Protein AF-A0A3N2RS62-F1 (afdb_monomer)

Foldseek 3Di:
DDDPPDPPVVVVVVVCVVPVPPDDDDDPPVVVVVVVVVVVVVVVPPDPVPPPQFQKDWPFAVVPPVLVLLSVQLSVFDCPQFAPVCSQVLCVFFRVVVSVLWDAAPKDWDDLVVLVLLLLLVQQPDDQQDDDDPPPDDDPVSSVVSVVVSVVCVVQFKTKIKDWAQQAPVLLVLCVVVPHDNGTWIKMKIKGADDPVVQVVSCVRRPRRPGHGDRMDIFFIFTPDPVSNGHHVLLRDFPDDDPNDTHRRPSNVVVVCLRVAARGWIQRPNWIWGHGPPGGKIATSNDPDRPRNRIIGIDGDPVVVPDD

Mean predicted aligned error: 12.84 Å

Organism: NCBI:txid51288

Secondary structure (DSSP, 8-state):
------HHHHHHHHHHHHHS----SS-SSHHHHHHHHHHHHHHTT------PPP-EEEEE-TT-HHHHHHHHHHTTS--TTS-GGGHHHHIIIIIHHH-TTEE---PEEE-TTTTHHHHHHHHSSS-TT--S-------HHHHHHHHHHHHHHHHTT-EEEEEEEPPPHHHHHHHHHTT---PPEEEEEEEEEPPHHHHHHHHHH-TT---PPPSEEEEEEEEE-TTSSSB-GGGG-EEEEETTEEEEPHHHHHHHHHHHT-SEEEEETTEEEEEPSSSEEEEESSSS-TTTTSEEEEEE-GGGSS--

pLDDT: mean 78.35, std 19.36, range [29.95, 96.56]

Structure (mmCIF, N/CA/C/O backbone):
data_AF-A0A3N2RS62-F1
#
_entry.id   AF-A0A3N2RS62-F1
#
loop_
_atom_site.group_PDB
_atom_site.id
_atom_site.type_symbol
_atom_site.label_atom_id
_atom_site.label_alt_id
_atom_site.label_comp_id
_atom_site.label_asym_id
_atom_site.label_entity_id
_atom_site.label_seq_id
_atom_site.pdbx_PDB_ins_code
_atom_site.Cartn_x
_atom_site.Cartn_y
_atom_site.Cartn_z
_atom_site.occupancy
_atom_site.B_iso_or_equiv
_atom_site.auth_seq_id
_atom_site.auth_comp_id
_atom_site.auth_asym_id
_atom_site.auth_atom_id
_atom_site.pdbx_PDB_model_num
ATOM 1 N N . TYR A 1 1 ? 47.306 11.128 -28.242 1.00 33.00 1 TYR A N 1
ATOM 2 C CA . TYR A 1 1 ? 47.889 10.436 -29.405 1.00 33.00 1 TYR A CA 1
ATOM 3 C C . TYR A 1 1 ? 47.219 9.081 -29.531 1.00 33.00 1 TYR A C 1
ATOM 5 O O . TYR A 1 1 ? 47.457 8.202 -28.715 1.00 33.00 1 TYR A O 1
ATOM 13 N N . ASN A 1 2 ? 46.284 8.990 -30.477 1.00 29.95 2 ASN A N 1
ATOM 14 C CA . ASN A 1 2 ? 45.486 7.805 -30.780 1.00 29.95 2 ASN A CA 1
ATOM 15 C C . ASN A 1 2 ? 46.341 6.772 -31.518 1.00 29.95 2 ASN A C 1
ATOM 17 O O . ASN A 1 2 ? 46.872 7.087 -32.576 1.00 29.95 2 ASN A O 1
ATOM 21 N N . ASN A 1 3 ? 46.391 5.541 -31.011 1.00 34.44 3 ASN A N 1
ATOM 22 C CA . ASN A 1 3 ? 46.786 4.362 -31.781 1.00 34.44 3 ASN A CA 1
ATOM 23 C C . ASN A 1 3 ? 45.581 3.417 -31.859 1.00 34.44 3 ASN A C 1
ATOM 25 O O . ASN A 1 3 ? 45.518 2.389 -31.193 1.00 34.44 3 ASN A O 1
ATOM 29 N N . ALA A 1 4 ? 44.594 3.803 -32.668 1.00 36.97 4 ALA A N 1
ATOM 30 C CA . ALA A 1 4 ? 43.591 2.887 -33.191 1.00 36.97 4 ALA A CA 1
ATOM 31 C C . ALA A 1 4 ? 44.008 2.564 -34.629 1.00 36.97 4 ALA A C 1
ATOM 33 O O . ALA A 1 4 ? 43.662 3.277 -35.568 1.00 36.97 4 ALA A O 1
ATOM 34 N N . GLY A 1 5 ? 44.842 1.531 -34.767 1.00 37.22 5 GLY A N 1
ATOM 35 C CA . GLY A 1 5 ? 45.245 0.983 -36.056 1.00 37.22 5 GLY A CA 1
ATOM 36 C C . GLY A 1 5 ? 44.022 0.601 -36.890 1.00 37.22 5 GLY A C 1
ATOM 37 O O . GLY A 1 5 ? 43.021 0.096 -36.384 1.00 37.22 5 GLY A O 1
ATOM 38 N N . ASN A 1 6 ? 44.116 0.907 -38.174 1.00 45.44 6 ASN A N 1
ATOM 39 C CA . ASN A 1 6 ? 43.061 0.940 -39.172 1.00 45.44 6 ASN A CA 1
ATOM 40 C C . ASN A 1 6 ? 42.466 -0.462 -39.456 1.00 45.44 6 ASN A C 1
ATOM 42 O O . ASN A 1 6 ? 42.837 -1.137 -40.414 1.00 45.44 6 ASN A O 1
ATOM 46 N N . TYR A 1 7 ? 41.508 -0.920 -38.641 1.00 44.28 7 TYR A N 1
ATOM 47 C CA . TYR A 1 7 ? 40.799 -2.200 -38.849 1.00 44.28 7 TYR A CA 1
ATOM 48 C C . TYR A 1 7 ? 40.006 -2.262 -40.172 1.00 44.28 7 TYR A C 1
ATOM 50 O O . TYR A 1 7 ? 39.667 -3.349 -40.638 1.00 44.28 7 TYR A O 1
ATOM 58 N N . LYS A 1 8 ? 39.727 -1.114 -40.808 1.00 43.91 8 LYS A N 1
ATOM 59 C CA . LYS A 1 8 ? 39.034 -1.049 -42.104 1.00 43.91 8 LYS A CA 1
ATOM 60 C C . LYS A 1 8 ? 39.913 -1.480 -43.281 1.00 43.91 8 LYS A C 1
ATOM 62 O O . LYS A 1 8 ? 39.386 -2.066 -44.223 1.00 43.91 8 LYS A O 1
ATOM 67 N N . GLU A 1 9 ? 41.225 -1.256 -43.219 1.00 43.97 9 GLU A N 1
ATOM 68 C CA . GLU A 1 9 ? 42.143 -1.646 -44.302 1.00 43.97 9 GLU A CA 1
ATOM 69 C C . GLU A 1 9 ? 42.369 -3.162 -44.339 1.00 43.97 9 GLU A C 1
ATOM 71 O O . GLU A 1 9 ? 42.388 -3.751 -45.417 1.00 43.97 9 GLU A O 1
ATOM 76 N N . TYR A 1 10 ? 42.407 -3.828 -43.181 1.00 46.44 10 TYR A N 1
ATOM 77 C CA . TYR A 1 10 ? 42.537 -5.289 -43.118 1.00 46.44 10 TYR A CA 1
ATOM 78 C C . TYR A 1 10 ? 41.317 -6.024 -43.687 1.00 46.44 10 TYR A C 1
ATOM 80 O O . TYR A 1 10 ? 41.467 -7.046 -44.353 1.00 46.44 10 TYR A O 1
ATOM 88 N N . ILE A 1 11 ? 40.110 -5.490 -43.484 1.00 51.25 11 ILE A N 1
ATOM 89 C CA . ILE A 1 11 ? 38.884 -6.071 -44.049 1.00 51.25 11 ILE A CA 1
ATOM 90 C C . ILE A 1 11 ? 38.854 -5.881 -45.572 1.00 51.25 11 ILE A C 1
ATOM 92 O O . ILE A 1 11 ? 38.466 -6.797 -46.295 1.00 51.25 11 ILE A O 1
ATOM 96 N N . PHE A 1 12 ? 39.333 -4.740 -46.079 1.00 48.62 12 PHE A N 1
ATOM 97 C CA . PHE A 1 12 ? 39.369 -4.472 -47.518 1.00 48.62 12 PHE A CA 1
ATOM 98 C C . PHE A 1 12 ? 40.376 -5.359 -48.262 1.00 48.62 12 PHE A C 1
ATOM 100 O O . PHE A 1 12 ? 40.054 -5.878 -49.329 1.00 48.62 12 PHE A O 1
ATOM 107 N N . VAL A 1 13 ? 41.557 -5.601 -47.681 1.00 51.00 13 VAL A N 1
ATOM 108 C CA . VAL A 1 13 ? 42.589 -6.476 -48.271 1.00 51.00 13 VAL A CA 1
ATOM 109 C C . VAL A 1 13 ? 42.111 -7.930 -48.333 1.00 51.00 13 VAL A C 1
ATOM 111 O O . VAL A 1 13 ? 42.307 -8.597 -49.348 1.00 51.00 13 VAL A O 1
ATOM 114 N N . ILE A 1 14 ? 41.416 -8.408 -47.296 1.00 52.22 14 ILE A N 1
ATOM 115 C CA . ILE A 1 14 ? 40.855 -9.768 -47.266 1.00 52.22 14 ILE A CA 1
ATOM 116 C C . ILE A 1 14 ? 39.695 -9.899 -48.265 1.00 52.22 14 ILE A C 1
ATOM 118 O O . ILE A 1 14 ? 39.616 -10.895 -48.981 1.00 52.22 14 ILE A O 1
ATOM 122 N N . CYS A 1 15 ? 38.827 -8.890 -48.387 1.00 48.00 15 CYS A N 1
ATOM 123 C CA . CYS A 1 15 ? 37.749 -8.901 -49.381 1.00 48.00 15 CYS A CA 1
ATOM 124 C C . CYS A 1 15 ? 38.269 -8.815 -50.825 1.00 48.00 15 CYS A C 1
ATOM 126 O O . CYS A 1 15 ? 37.722 -9.488 -51.697 1.00 48.00 15 CYS A O 1
ATOM 128 N N . TRP A 1 16 ? 39.342 -8.059 -51.080 1.00 46.47 16 TRP A N 1
ATOM 129 C CA . TRP A 1 16 ? 39.953 -7.966 -52.410 1.00 46.47 16 TRP A CA 1
ATOM 130 C C . TRP A 1 16 ? 40.611 -9.287 -52.830 1.00 46.47 16 TRP A C 1
ATOM 132 O O . TRP A 1 16 ? 40.377 -9.760 -53.940 1.00 46.47 16 TRP A O 1
ATOM 142 N N . TYR A 1 17 ? 41.331 -9.942 -51.910 1.00 48.75 17 TYR A N 1
ATOM 143 C CA . TYR A 1 17 ? 41.947 -11.257 -52.141 1.00 48.75 17 TYR A CA 1
ATOM 144 C C . TYR A 1 17 ? 40.929 -12.369 -52.440 1.00 48.75 17 TYR A C 1
ATOM 146 O O . TYR A 1 17 ? 41.247 -13.332 -53.132 1.00 48.75 17 TYR A O 1
ATOM 154 N N . PHE A 1 18 ? 39.698 -12.256 -51.932 1.00 49.84 18 PHE A N 1
ATOM 155 C CA . PHE A 1 18 ? 38.628 -13.220 -52.211 1.00 49.84 18 PHE A CA 1
ATOM 156 C C . PHE A 1 18 ? 37.867 -12.943 -53.517 1.00 49.84 18 PHE A C 1
ATOM 158 O O . PHE A 1 18 ? 37.204 -13.853 -54.020 1.00 49.84 18 PHE A O 1
ATOM 165 N N . LEU A 1 19 ? 37.951 -11.722 -54.061 1.00 50.91 19 LEU A N 1
ATOM 166 C CA . LEU A 1 19 ? 37.232 -11.292 -55.266 1.00 50.91 19 LEU A CA 1
ATOM 167 C C . LEU A 1 19 ? 38.092 -11.322 -56.541 1.00 50.91 19 LEU A C 1
ATOM 169 O O . LEU A 1 19 ? 37.527 -11.397 -57.628 1.00 50.91 19 LEU A O 1
ATOM 173 N N . SER A 1 20 ? 39.427 -11.318 -56.440 1.00 47.03 20 SER A N 1
ATOM 174 C CA . SER A 1 20 ? 40.335 -11.237 -57.599 1.00 47.03 20 SER A CA 1
ATOM 175 C C . SER A 1 20 ? 40.541 -12.542 -58.385 1.00 47.03 20 SER A C 1
ATOM 177 O O . SER A 1 20 ? 41.392 -12.588 -59.262 1.00 47.03 20 SER A O 1
ATOM 179 N N . GLY A 1 21 ? 39.760 -13.595 -58.124 1.00 46.03 21 GLY A N 1
ATOM 180 C CA . GLY A 1 21 ? 39.504 -14.656 -59.110 1.00 46.03 21 GLY A CA 1
ATOM 181 C C . GLY A 1 21 ? 40.664 -15.571 -59.535 1.00 46.03 21 GLY A C 1
ATOM 182 O O . GLY A 1 21 ? 40.426 -16.469 -60.334 1.00 46.03 21 GLY A O 1
ATOM 183 N N . GLU A 1 22 ? 41.875 -15.433 -58.999 1.00 47.00 22 GLU A N 1
ATOM 184 C CA . GLU A 1 22 ? 43.013 -16.293 -59.352 1.00 47.00 22 GLU A CA 1
ATOM 185 C C . GLU A 1 22 ? 43.385 -17.228 -58.200 1.00 47.00 22 GLU A C 1
ATOM 187 O O . GLU A 1 22 ? 44.292 -16.957 -57.427 1.00 47.00 22 GLU A O 1
ATOM 192 N N . PHE A 1 23 ? 42.638 -18.323 -58.058 1.00 38.94 23 PHE A N 1
ATOM 193 C CA . PHE A 1 23 ? 43.171 -19.643 -57.691 1.00 38.94 23 PHE A CA 1
ATOM 194 C C . PHE A 1 23 ? 42.045 -20.662 -57.891 1.00 38.94 23 PHE A C 1
ATOM 196 O O . PHE A 1 23 ? 41.110 -20.781 -57.091 1.00 38.94 23 PHE A O 1
ATOM 203 N N . MET A 1 24 ? 42.105 -21.332 -59.039 1.00 38.12 24 MET A N 1
ATOM 204 C CA . MET A 1 24 ? 41.187 -22.388 -59.437 1.00 38.12 24 MET A CA 1
ATOM 205 C C . MET A 1 24 ? 41.278 -23.602 -58.504 1.00 38.12 24 MET A C 1
ATOM 207 O O . MET A 1 24 ? 42.340 -23.951 -58.001 1.00 38.12 24 MET A O 1
ATOM 211 N N . GLU A 1 25 ? 40.114 -24.238 -58.349 1.00 42.47 25 GLU A N 1
ATOM 212 C CA . GLU A 1 25 ? 39.939 -25.686 -58.196 1.00 42.47 25 GLU A CA 1
ATOM 213 C C . GLU A 1 25 ? 40.666 -26.378 -57.036 1.00 42.47 25 GLU A C 1
ATOM 215 O O . GLU A 1 25 ? 41.702 -26.986 -57.238 1.00 42.47 25 GLU A O 1
ATOM 220 N N . TYR A 1 26 ? 40.062 -26.410 -55.835 1.00 41.34 26 TYR A N 1
ATOM 221 C CA . TYR A 1 26 ? 40.190 -27.601 -54.960 1.00 41.34 26 TYR A CA 1
ATOM 222 C C . TYR A 1 26 ? 39.166 -27.730 -53.808 1.00 41.34 26 TYR A C 1
ATOM 224 O O . TYR A 1 26 ? 39.164 -28.730 -53.099 1.00 41.34 26 TYR A O 1
ATOM 232 N N . PHE A 1 27 ? 38.256 -26.771 -53.577 1.00 40.53 27 PHE A N 1
ATOM 233 C CA . PHE A 1 27 ? 37.375 -26.820 -52.391 1.00 40.53 27 PHE A CA 1
ATOM 234 C C . PHE A 1 27 ? 35.926 -26.380 -52.675 1.00 40.53 27 PHE A C 1
ATOM 236 O O . PHE A 1 27 ? 35.506 -25.293 -52.276 1.00 40.53 27 PHE A O 1
ATOM 243 N N . SER A 1 28 ? 35.124 -27.225 -53.341 1.00 51.69 28 SER A N 1
ATOM 244 C CA . SER A 1 28 ? 33.775 -26.853 -53.828 1.00 51.69 28 SER A CA 1
ATOM 245 C C . SER A 1 28 ? 32.566 -27.250 -52.955 1.00 51.69 28 SER A C 1
ATOM 247 O O . SER A 1 28 ? 31.435 -27.105 -53.414 1.00 51.69 28 SER A O 1
ATOM 249 N N . PHE A 1 29 ? 32.730 -27.687 -51.700 1.00 44.81 29 PHE A N 1
ATOM 250 C CA . PHE A 1 29 ? 31.564 -27.981 -50.833 1.00 44.81 29 PHE A CA 1
ATOM 251 C C . PHE A 1 29 ? 31.561 -27.232 -49.491 1.00 44.81 29 PHE A C 1
ATOM 253 O O . PHE A 1 29 ? 30.523 -26.736 -49.058 1.00 44.81 29 PHE A O 1
ATOM 260 N N . LYS A 1 30 ? 32.728 -27.014 -48.866 1.00 44.84 30 LYS A N 1
ATOM 261 C CA . LYS A 1 30 ? 32.819 -26.280 -47.585 1.00 44.84 30 LYS A CA 1
ATOM 262 C C . LYS A 1 30 ? 32.540 -24.770 -47.699 1.00 44.84 30 LYS A C 1
ATOM 264 O O . LYS A 1 30 ? 32.132 -24.160 -46.716 1.00 44.84 30 LYS A O 1
ATOM 269 N N . LYS A 1 31 ? 32.698 -24.174 -48.890 1.00 46.22 31 LYS A N 1
ATOM 270 C CA . LYS A 1 31 ? 32.548 -22.721 -49.122 1.00 46.22 31 LYS A CA 1
ATOM 271 C C . LYS A 1 31 ? 31.084 -22.244 -49.152 1.00 46.22 31 LYS A C 1
ATOM 273 O O . LYS A 1 31 ? 30.801 -21.131 -48.728 1.00 46.22 31 LYS A O 1
ATOM 278 N N . LYS A 1 32 ? 30.132 -23.080 -49.594 1.00 46.41 32 LYS A N 1
ATOM 279 C CA . LYS A 1 32 ? 28.695 -22.716 -49.602 1.00 46.41 32 LYS A CA 1
ATOM 280 C C . LYS A 1 32 ? 28.078 -22.719 -48.195 1.00 46.41 32 LYS A C 1
ATOM 282 O O . LYS A 1 32 ? 27.221 -21.888 -47.896 1.00 46.41 32 LYS A O 1
ATOM 287 N N . LEU A 1 33 ? 28.564 -23.605 -47.322 1.00 47.62 33 LEU A N 1
ATOM 288 C CA . LEU A 1 33 ? 28.168 -23.676 -45.912 1.00 47.62 33 LEU A CA 1
ATOM 289 C C . LEU A 1 33 ? 28.751 -22.520 -45.084 1.00 47.62 33 LEU A C 1
ATOM 291 O O . LEU A 1 33 ? 28.032 -21.941 -44.276 1.00 47.62 33 LEU A O 1
ATOM 295 N N . SER A 1 34 ? 30.008 -22.125 -45.315 1.00 51.41 34 SER A N 1
ATOM 296 C CA . SER A 1 34 ? 30.646 -21.052 -44.537 1.00 51.41 34 SER A CA 1
ATOM 297 C C . SER A 1 34 ? 30.125 -19.652 -44.874 1.00 51.41 34 SER A C 1
ATOM 299 O O . SER A 1 34 ? 29.931 -18.848 -43.966 1.00 51.41 34 SER A O 1
ATOM 301 N N . VAL A 1 35 ? 29.827 -19.360 -46.145 1.00 52.91 35 VAL A N 1
ATOM 302 C CA . VAL A 1 35 ? 29.285 -18.047 -46.548 1.00 52.91 35 VAL A CA 1
ATOM 303 C C . VAL A 1 35 ? 27.843 -17.863 -46.056 1.00 52.91 35 VAL A C 1
ATOM 305 O O . VAL A 1 35 ? 27.492 -16.779 -45.599 1.00 52.91 35 VAL A O 1
ATOM 308 N N . SER A 1 36 ? 27.038 -18.933 -46.038 1.00 52.28 36 SER A N 1
ATOM 309 C CA . SER A 1 36 ? 25.685 -18.897 -45.458 1.00 52.28 36 SER A CA 1
ATOM 310 C C . SER A 1 36 ? 25.717 -18.720 -43.937 1.00 52.28 36 SER A C 1
ATOM 312 O O . SER A 1 36 ? 24.890 -17.996 -43.394 1.00 52.28 36 SER A O 1
ATOM 314 N N . PHE A 1 37 ? 26.695 -19.315 -43.243 1.00 52.22 37 PHE A N 1
ATOM 315 C CA . PHE A 1 37 ? 26.854 -19.168 -41.792 1.00 52.22 37 PHE A CA 1
ATOM 316 C C . PHE A 1 37 ? 27.323 -17.759 -41.397 1.00 52.22 37 PHE A C 1
ATOM 318 O O . PHE A 1 37 ? 26.825 -17.194 -40.428 1.00 52.22 37 PHE A O 1
ATOM 325 N N . ILE A 1 38 ? 28.227 -17.154 -42.176 1.00 54.44 38 ILE A N 1
ATOM 326 C CA . ILE A 1 38 ? 28.696 -15.776 -41.959 1.00 54.44 38 ILE A CA 1
ATOM 327 C C . ILE A 1 38 ? 27.594 -14.764 -42.290 1.00 54.44 38 ILE A C 1
ATOM 329 O O . ILE A 1 38 ? 27.397 -13.826 -41.525 1.00 54.44 38 ILE A O 1
ATOM 333 N N . ALA A 1 39 ? 26.822 -14.968 -43.361 1.00 53.34 39 ALA A N 1
ATOM 334 C CA . ALA A 1 39 ? 25.661 -14.129 -43.655 1.00 53.34 39 ALA A CA 1
ATOM 335 C C . ALA A 1 39 ? 24.590 -14.235 -42.555 1.00 53.34 39 ALA A C 1
ATOM 337 O O . ALA A 1 39 ? 24.057 -13.213 -42.139 1.00 53.34 39 ALA A O 1
ATOM 338 N N . MET A 1 40 ? 24.345 -15.437 -42.014 1.00 47.72 40 MET A N 1
ATOM 339 C CA . MET A 1 40 ? 23.401 -15.654 -40.909 1.00 47.72 40 MET A CA 1
ATOM 340 C C . MET A 1 40 ? 23.900 -15.041 -39.585 1.00 47.72 40 MET A C 1
ATOM 342 O O . MET A 1 40 ? 23.112 -14.451 -38.847 1.00 47.72 40 MET A O 1
ATOM 346 N N . LEU A 1 41 ? 25.213 -15.087 -39.319 1.00 47.38 41 LEU A N 1
ATOM 347 C CA . LEU A 1 41 ? 25.860 -14.399 -38.192 1.00 47.38 41 LEU A CA 1
ATOM 348 C C . LEU A 1 41 ? 25.833 -12.870 -38.344 1.00 47.38 41 LEU A C 1
ATOM 350 O O . LEU A 1 41 ? 25.633 -12.173 -37.351 1.00 47.38 41 LEU A O 1
ATOM 354 N N . LEU A 1 42 ? 25.976 -12.345 -39.565 1.00 47.28 42 LEU A N 1
ATOM 355 C CA . LEU A 1 42 ? 25.910 -10.909 -39.868 1.00 47.28 42 LEU A CA 1
ATOM 356 C C . LEU A 1 42 ? 24.471 -10.368 -39.851 1.00 47.28 42 LEU A C 1
ATOM 358 O O . LEU A 1 42 ? 24.252 -9.247 -39.403 1.00 47.28 42 LEU A O 1
ATOM 362 N N . THR A 1 43 ? 23.466 -11.165 -40.232 1.00 47.50 43 THR A N 1
ATOM 363 C CA . THR A 1 43 ? 22.048 -10.795 -40.058 1.00 47.50 43 THR A CA 1
ATOM 364 C C . THR A 1 43 ? 21.564 -10.953 -38.617 1.00 47.50 43 THR A C 1
ATOM 366 O O . THR A 1 43 ? 20.659 -10.238 -38.203 1.00 47.50 43 THR A O 1
ATOM 369 N N . ALA A 1 44 ? 22.181 -11.833 -37.820 1.00 44.12 44 ALA A N 1
ATOM 370 C CA . ALA A 1 44 ? 21.947 -11.902 -36.373 1.00 44.12 44 ALA A CA 1
ATOM 371 C C . ALA A 1 44 ? 22.634 -10.756 -35.603 1.00 44.12 44 ALA A C 1
ATOM 373 O O . ALA A 1 44 ? 22.314 -10.506 -34.443 1.00 44.12 44 ALA A O 1
ATOM 374 N N . SER A 1 45 ? 23.557 -10.041 -36.253 1.00 40.16 45 SER A N 1
ATOM 375 C CA . SER A 1 45 ? 24.254 -8.873 -35.716 1.00 40.16 45 SER A CA 1
ATOM 376 C C . SER A 1 45 ? 23.891 -7.589 -36.465 1.00 40.16 45 SER A C 1
ATOM 378 O O . SER A 1 45 ? 24.703 -6.670 -36.575 1.00 40.16 45 SER A O 1
ATOM 380 N N . SER A 1 46 ? 22.622 -7.451 -36.878 1.00 39.72 46 SER A N 1
ATOM 381 C CA . SER A 1 46 ? 22.000 -6.126 -36.950 1.00 39.72 46 SER A CA 1
ATOM 382 C C . SER A 1 46 ? 21.932 -5.568 -35.530 1.00 39.72 46 SER A C 1
ATOM 384 O O . SER A 1 46 ? 20.970 -5.765 -34.787 1.00 39.72 46 SER A O 1
ATOM 386 N N . VAL A 1 47 ? 23.047 -4.947 -35.167 1.00 40.00 47 VAL A N 1
ATOM 387 C CA . VAL A 1 47 ? 23.326 -4.136 -33.998 1.00 40.00 47 VAL A CA 1
ATOM 388 C C . VAL A 1 47 ? 22.068 -3.358 -33.617 1.00 40.00 47 VAL A C 1
ATOM 390 O O . VAL A 1 47 ? 21.788 -2.283 -34.143 1.00 40.00 47 VAL A O 1
ATOM 393 N N . GLN A 1 48 ? 21.318 -3.882 -32.646 1.00 38.06 48 GLN A N 1
ATOM 394 C CA . GLN A 1 48 ? 20.704 -3.004 -31.668 1.00 38.06 48 GLN A CA 1
ATOM 395 C C . GLN A 1 48 ? 21.878 -2.196 -31.136 1.00 38.06 48 GLN A C 1
ATOM 397 O O . GLN A 1 48 ? 22.736 -2.752 -30.450 1.00 38.06 48 GLN A O 1
ATOM 402 N N . ALA A 1 49 ? 21.987 -0.929 -31.545 1.00 38.72 49 ALA A N 1
ATOM 403 C CA . ALA A 1 49 ? 22.853 0.020 -30.872 1.00 38.72 49 ALA A CA 1
ATOM 404 C C . ALA A 1 49 ? 22.550 -0.176 -29.392 1.00 38.72 49 ALA A C 1
ATOM 406 O O . ALA A 1 49 ? 21.410 0.051 -28.980 1.00 38.72 49 ALA A O 1
ATOM 407 N N . ALA A 1 50 ? 23.497 -0.773 -28.665 1.00 42.72 50 ALA A N 1
ATOM 408 C CA . ALA A 1 50 ? 23.289 -1.231 -27.309 1.00 42.72 50 ALA A CA 1
ATOM 409 C C . ALA A 1 50 ? 23.009 0.019 -26.485 1.00 42.72 50 ALA A C 1
ATOM 411 O O . ALA A 1 50 ? 23.927 0.713 -26.050 1.00 42.72 50 ALA A O 1
ATOM 412 N N . ARG A 1 51 ? 21.725 0.370 -26.365 1.00 52.94 51 ARG A N 1
ATOM 413 C CA . ARG A 1 51 ? 21.265 1.444 -25.501 1.00 52.94 51 ARG A CA 1
ATOM 414 C C . ARG A 1 51 ? 21.804 1.062 -24.137 1.00 52.94 51 ARG A C 1
ATOM 416 O O . ARG A 1 51 ? 21.473 -0.019 -23.644 1.00 52.94 51 ARG A O 1
ATOM 423 N N . LYS A 1 52 ? 22.710 1.888 -23.595 1.00 58.00 52 LYS A N 1
ATOM 424 C CA . LYS A 1 52 ? 23.240 1.696 -22.242 1.00 58.00 52 LYS A CA 1
ATOM 425 C C . LYS A 1 52 ? 22.016 1.410 -21.361 1.00 58.00 52 LYS A C 1
ATOM 427 O O . LYS A 1 52 ? 21.054 2.181 -21.439 1.00 58.00 52 LYS A O 1
ATOM 432 N N . PRO A 1 53 ? 21.980 0.273 -20.641 1.00 56.00 53 PRO A N 1
ATOM 433 C CA . PRO A 1 53 ? 20.812 -0.069 -19.849 1.00 56.00 53 PRO A CA 1
ATOM 434 C C . PRO A 1 53 ? 20.506 1.106 -18.917 1.00 56.00 53 PRO A C 1
ATOM 436 O O . PRO A 1 53 ? 21.449 1.748 -18.440 1.00 56.00 53 PRO A O 1
ATOM 439 N N . PRO A 1 54 ? 19.222 1.410 -18.669 1.00 63.97 54 PRO A N 1
ATOM 440 C CA . PRO A 1 54 ? 18.866 2.539 -17.828 1.00 63.97 54 PRO A CA 1
ATOM 441 C C . PRO A 1 54 ? 19.589 2.408 -16.479 1.00 63.97 54 PRO A C 1
ATOM 443 O O . PRO A 1 54 ? 19.661 1.288 -15.951 1.00 63.97 54 PRO A O 1
ATOM 446 N N . PRO A 1 55 ? 20.149 3.495 -15.920 1.00 80.06 55 PRO A N 1
ATOM 447 C CA . PRO A 1 55 ? 20.986 3.466 -14.727 1.00 80.06 55 PRO A CA 1
ATOM 448 C C . PRO A 1 55 ? 20.173 3.265 -13.440 1.00 80.06 55 PRO A C 1
ATOM 450 O O . PRO A 1 55 ? 20.316 4.002 -12.469 1.00 80.06 55 PRO A O 1
ATOM 453 N N . TRP A 1 56 ? 19.328 2.239 -13.409 1.00 85.00 56 TRP A N 1
ATOM 454 C CA . TRP A 1 56 ? 18.756 1.717 -12.181 1.00 85.00 56 TRP A CA 1
ATOM 455 C C . TRP A 1 56 ? 19.842 1.000 -11.384 1.00 85.00 56 TRP A C 1
ATOM 457 O O . TRP A 1 56 ? 20.522 0.093 -11.894 1.00 85.00 56 TRP A O 1
ATOM 467 N N . VAL A 1 57 ? 19.994 1.398 -10.125 1.00 82.50 57 VAL A N 1
ATOM 468 C CA . VAL A 1 57 ? 20.975 0.838 -9.195 1.00 82.50 57 VAL A CA 1
ATOM 469 C C . VAL A 1 57 ? 20.266 0.458 -7.904 1.00 82.50 57 VAL A C 1
ATOM 471 O O . VAL A 1 57 ? 19.438 1.212 -7.406 1.00 82.50 57 VAL A O 1
ATOM 474 N N . GLN A 1 58 ? 20.603 -0.712 -7.367 1.00 81.50 58 GLN A N 1
ATOM 475 C CA . GLN A 1 58 ? 20.221 -1.100 -6.012 1.00 81.50 58 GLN A CA 1
ATOM 476 C C . GLN A 1 58 ? 21.098 -0.357 -5.007 1.00 81.50 58 GLN A C 1
ATOM 478 O O . GLN A 1 58 ? 22.323 -0.496 -5.037 1.00 81.50 58 GLN A O 1
ATOM 483 N N . PHE A 1 59 ? 20.471 0.409 -4.122 1.00 67.75 59 PHE A N 1
ATOM 484 C CA . PHE A 1 59 ? 21.143 1.098 -3.018 1.00 67.75 59 PHE A CA 1
ATOM 485 C C . PHE A 1 59 ? 21.215 0.205 -1.777 1.00 67.75 59 PHE A C 1
ATOM 487 O O . PHE A 1 59 ? 22.203 0.235 -1.047 1.00 67.75 59 PHE A O 1
ATOM 494 N N . THR A 1 60 ? 20.203 -0.641 -1.582 1.00 64.12 60 THR A N 1
ATOM 495 C CA . THR A 1 60 ? 20.115 -1.645 -0.513 1.00 64.12 60 THR A CA 1
ATOM 496 C C . THR A 1 60 ? 19.574 -2.967 -1.074 1.00 64.12 60 THR A C 1
ATOM 498 O O . THR A 1 60 ? 19.081 -3.017 -2.202 1.00 64.12 60 THR A O 1
ATOM 501 N N . GLY A 1 61 ? 19.706 -4.067 -0.321 1.00 61.56 61 GLY A N 1
ATOM 502 C CA . GLY A 1 61 ? 19.116 -5.356 -0.706 1.00 61.56 61 GLY A CA 1
ATOM 503 C C . GLY A 1 61 ? 19.855 -6.117 -1.815 1.00 61.56 61 GLY A C 1
ATOM 504 O O . GLY A 1 61 ? 19.245 -6.906 -2.532 1.00 61.56 61 GLY A O 1
ATOM 505 N N . LYS A 1 62 ? 21.167 -5.918 -1.987 1.00 59.31 62 LYS A N 1
ATOM 506 C CA . LYS A 1 62 ? 21.959 -6.727 -2.930 1.00 59.31 62 LYS A CA 1
ATOM 507 C C . LYS A 1 62 ? 21.956 -8.199 -2.493 1.00 59.31 62 LYS A C 1
ATOM 509 O O . LYS A 1 62 ? 22.337 -8.499 -1.365 1.00 59.31 62 LYS A O 1
ATOM 514 N N . GLY A 1 63 ? 21.548 -9.108 -3.381 1.00 57.34 63 GLY A N 1
ATOM 515 C CA . GLY A 1 63 ? 21.351 -10.529 -3.054 1.00 57.34 63 GLY A CA 1
ATOM 516 C C . GLY A 1 63 ? 19.989 -10.835 -2.420 1.00 57.34 63 GLY A C 1
ATOM 517 O O . GLY A 1 63 ? 19.672 -11.999 -2.160 1.00 57.34 63 GLY A O 1
ATOM 518 N N . TYR A 1 64 ? 19.154 -9.812 -2.208 1.00 77.25 64 TYR A N 1
ATOM 519 C CA . TYR A 1 64 ? 17.753 -10.008 -1.884 1.00 77.25 64 TYR A CA 1
ATOM 520 C C . TYR A 1 64 ? 16.993 -10.348 -3.170 1.00 77.25 64 TYR A C 1
ATOM 522 O O . TYR A 1 64 ? 16.813 -9.502 -4.046 1.00 77.25 64 TYR A O 1
ATOM 530 N N . GLN A 1 65 ? 16.520 -11.594 -3.282 1.00 84.50 65 GLN A N 1
ATOM 531 C CA . GLN A 1 65 ? 15.938 -12.132 -4.520 1.00 84.50 65 GLN A CA 1
ATOM 532 C C . GLN A 1 65 ? 14.804 -11.274 -5.097 1.00 84.50 65 GLN A C 1
ATOM 534 O O . GLN A 1 65 ? 14.683 -11.171 -6.316 1.00 84.50 65 GLN A O 1
ATOM 539 N N . PHE A 1 66 ? 13.978 -10.661 -4.244 1.00 87.56 66 PHE A N 1
ATOM 540 C CA . PHE A 1 66 ? 12.946 -9.726 -4.691 1.00 87.56 66 PHE A CA 1
ATOM 541 C C . PHE A 1 66 ? 13.559 -8.479 -5.344 1.00 87.56 66 PHE A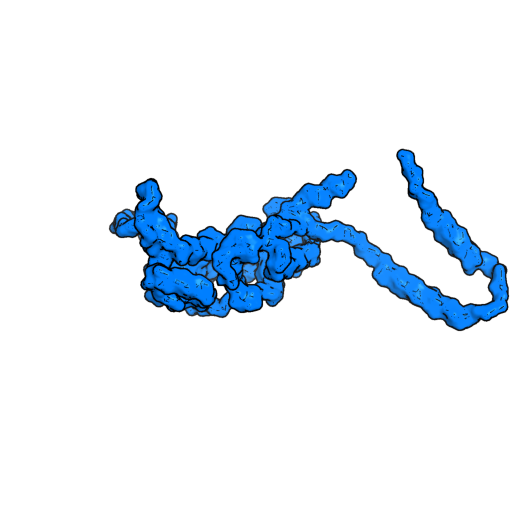 C 1
ATOM 543 O O . PHE A 1 66 ? 13.168 -8.111 -6.450 1.00 87.56 66 PHE A O 1
ATOM 550 N N . CYS A 1 67 ? 14.549 -7.859 -4.695 1.00 88.25 67 CYS A N 1
ATOM 551 C CA . CYS A 1 67 ? 15.179 -6.642 -5.197 1.00 88.25 67 CYS A CA 1
ATOM 552 C C . CYS A 1 67 ? 15.934 -6.886 -6.505 1.00 88.25 67 CYS A C 1
ATOM 554 O O . CYS A 1 67 ? 15.898 -6.053 -7.411 1.00 88.25 67 CYS A O 1
ATOM 556 N N . ASP A 1 68 ? 16.591 -8.041 -6.633 1.00 87.69 68 ASP A N 1
ATOM 557 C CA . ASP A 1 68 ? 17.272 -8.457 -7.864 1.00 87.69 68 ASP A CA 1
ATOM 558 C C . ASP A 1 68 ? 16.278 -8.664 -9.010 1.00 87.69 68 ASP A C 1
ATOM 560 O O . ASP A 1 68 ? 16.509 -8.217 -10.139 1.00 87.69 68 ASP A O 1
ATOM 564 N N . ALA A 1 69 ? 15.141 -9.300 -8.721 1.00 91.25 69 ALA A N 1
ATOM 565 C CA . ALA A 1 69 ? 14.092 -9.525 -9.703 1.00 91.25 69 ALA A CA 1
ATOM 566 C C . ALA A 1 69 ? 13.429 -8.208 -10.144 1.00 91.25 69 ALA A C 1
ATOM 568 O O . ALA A 1 69 ? 13.225 -8.008 -11.343 1.00 91.25 69 ALA A O 1
ATOM 569 N N . LEU A 1 70 ? 13.167 -7.291 -9.208 1.00 92.38 70 LEU A N 1
ATOM 570 C CA . LEU A 1 70 ? 12.615 -5.970 -9.503 1.00 92.38 70 LEU A CA 1
ATOM 571 C C . LEU A 1 70 ? 13.593 -5.112 -10.317 1.00 92.38 70 LEU A C 1
ATOM 573 O O . LEU A 1 70 ? 13.199 -4.527 -11.325 1.00 92.38 70 LEU A O 1
ATOM 577 N N . LEU A 1 71 ? 14.880 -5.085 -9.947 1.00 91.75 71 LEU A N 1
ATOM 578 C CA . LEU A 1 71 ? 15.909 -4.377 -10.716 1.00 91.75 71 LEU A CA 1
ATOM 579 C C . LEU A 1 71 ? 15.990 -4.908 -12.147 1.00 91.75 71 LEU A C 1
ATOM 581 O O . LEU A 1 71 ? 16.074 -4.131 -13.102 1.00 91.75 71 LEU A O 1
ATOM 585 N N . LYS A 1 72 ? 15.979 -6.237 -12.294 1.00 92.00 72 LYS A N 1
ATOM 586 C CA . LYS A 1 72 ? 15.979 -6.884 -13.604 1.00 92.00 72 LYS A CA 1
ATOM 587 C C . LYS A 1 72 ? 14.760 -6.461 -14.414 1.00 92.00 72 LYS A C 1
ATOM 589 O O . LYS A 1 72 ? 14.930 -6.171 -15.592 1.00 92.00 72 LYS A O 1
ATOM 594 N N . GLU A 1 73 ? 13.578 -6.399 -13.805 1.00 94.19 73 GLU A N 1
ATOM 595 C CA . GLU A 1 73 ? 12.357 -5.968 -14.488 1.00 94.19 73 GLU A CA 1
ATOM 596 C C . GLU A 1 73 ? 12.442 -4.508 -14.950 1.00 94.19 73 GLU A C 1
ATOM 598 O O . GLU A 1 73 ? 12.207 -4.232 -16.124 1.00 94.19 73 GLU A O 1
ATOM 603 N N . LEU A 1 74 ? 12.871 -3.588 -14.080 1.00 92.94 74 LEU A N 1
ATOM 604 C CA . LEU A 1 74 ? 13.032 -2.167 -14.420 1.00 92.94 74 LEU A CA 1
ATOM 605 C C . LEU A 1 74 ? 13.999 -1.955 -15.590 1.00 92.94 74 LEU A C 1
ATOM 607 O O . LEU A 1 74 ? 13.735 -1.156 -16.487 1.00 92.94 74 LEU A O 1
ATOM 611 N N . LYS A 1 75 ? 15.100 -2.714 -15.628 1.00 91.25 75 LYS A N 1
ATOM 612 C CA . LYS A 1 75 ? 16.110 -2.636 -16.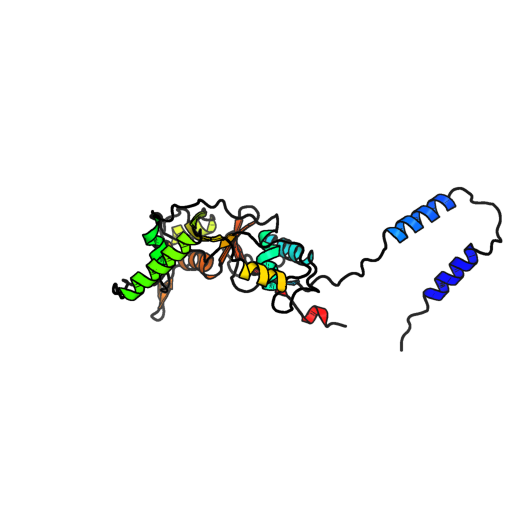697 1.00 91.25 75 LYS A CA 1
ATOM 613 C C . LYS A 1 75 ? 15.638 -3.152 -18.060 1.00 91.25 75 LYS A C 1
ATOM 615 O O . LYS A 1 75 ? 16.358 -2.965 -19.038 1.00 91.25 75 LYS A O 1
ATOM 620 N N . ARG A 1 76 ? 14.464 -3.788 -18.154 1.00 91.12 76 ARG A N 1
ATOM 621 C CA . ARG A 1 76 ? 13.895 -4.243 -19.439 1.00 91.12 76 ARG A CA 1
ATOM 622 C C . ARG A 1 76 ? 13.301 -3.106 -20.262 1.00 91.12 76 ARG A C 1
ATOM 624 O O . ARG A 1 76 ? 13.124 -3.276 -21.466 1.00 91.12 76 ARG A O 1
ATOM 631 N N . PHE A 1 77 ? 12.965 -1.989 -19.625 1.00 91.19 77 PHE A N 1
ATOM 632 C CA . PHE A 1 77 ? 12.299 -0.865 -20.271 1.00 91.19 77 PHE A CA 1
ATOM 633 C C . PHE A 1 77 ? 13.300 0.224 -20.635 1.00 91.19 77 PHE A C 1
ATOM 635 O O . PHE A 1 77 ? 14.268 0.460 -19.917 1.00 91.19 77 PHE A O 1
ATOM 642 N N . ASP A 1 78 ? 13.053 0.903 -21.751 1.00 88.12 78 ASP A N 1
ATOM 643 C CA . ASP A 1 78 ? 13.829 2.068 -22.152 1.00 88.12 78 ASP A CA 1
ATOM 644 C C . ASP A 1 78 ? 13.211 3.343 -21.566 1.00 88.12 78 ASP A C 1
ATOM 646 O O . ASP A 1 78 ? 12.057 3.672 -21.833 1.00 88.12 78 ASP A O 1
ATOM 650 N N . PHE A 1 79 ? 14.006 4.073 -20.787 1.00 89.88 79 PHE A N 1
ATOM 651 C CA . PHE A 1 79 ? 13.611 5.327 -20.145 1.00 89.88 79 PHE A CA 1
ATOM 652 C C . PHE A 1 79 ? 14.119 6.568 -20.891 1.00 89.88 79 PHE A C 1
ATOM 654 O O . PHE A 1 79 ? 13.967 7.681 -20.391 1.00 89.88 79 PHE A O 1
ATOM 661 N N . SER A 1 80 ? 14.716 6.414 -22.079 1.00 87.25 80 SER A N 1
ATOM 662 C CA . SER A 1 80 ? 15.272 7.531 -22.859 1.00 87.25 80 SER A CA 1
ATOM 663 C C . SER A 1 80 ? 14.241 8.601 -23.239 1.00 87.25 80 SER A C 1
ATOM 665 O O . SER A 1 80 ? 14.600 9.763 -23.409 1.00 87.25 80 SER A O 1
ATOM 667 N N . GLN A 1 81 ? 12.967 8.217 -23.350 1.00 90.00 81 GLN A N 1
ATOM 668 C CA . GLN A 1 81 ? 11.855 9.109 -23.694 1.00 90.00 81 GLN A CA 1
ATOM 669 C C . GLN A 1 81 ? 10.993 9.504 -22.487 1.00 90.00 81 GLN A C 1
ATOM 671 O O . GLN A 1 81 ? 10.041 10.271 -22.636 1.00 90.00 81 GLN A O 1
ATOM 676 N N . VAL A 1 82 ? 11.318 8.997 -21.296 1.00 92.06 82 VAL A N 1
ATOM 677 C CA . VAL A 1 82 ? 10.616 9.343 -20.060 1.00 92.06 82 VAL A CA 1
ATOM 678 C C . VAL A 1 82 ? 11.117 10.697 -19.571 1.00 92.06 82 VAL A C 1
ATOM 680 O O . VAL A 1 82 ? 12.323 10.957 -19.561 1.00 92.06 82 VAL A O 1
ATOM 683 N N . ALA A 1 83 ? 10.197 11.559 -19.136 1.00 91.12 83 ALA A N 1
ATOM 684 C CA . ALA A 1 83 ? 10.554 12.847 -18.558 1.00 91.12 83 ALA A CA 1
ATOM 685 C C . ALA A 1 83 ? 11.525 12.650 -17.368 1.00 91.12 83 ALA A C 1
ATOM 687 O O . ALA A 1 83 ? 11.277 11.780 -16.526 1.00 91.12 83 ALA A O 1
ATOM 688 N N . PRO A 1 84 ? 12.624 13.429 -17.257 1.00 85.25 84 PRO A N 1
ATOM 689 C CA . PRO A 1 84 ? 13.692 13.164 -16.286 1.00 85.25 84 PRO A CA 1
ATOM 690 C C . PRO A 1 84 ? 13.219 12.991 -14.836 1.00 85.25 84 PRO A C 1
ATOM 692 O O . PRO A 1 84 ? 13.654 12.068 -14.153 1.00 85.25 84 PRO A O 1
ATOM 695 N N . ASN A 1 85 ? 12.260 13.814 -14.406 1.00 86.12 85 ASN A N 1
ATOM 696 C CA . ASN A 1 85 ? 11.724 13.817 -13.040 1.00 86.12 85 ASN A CA 1
ATOM 697 C C . ASN A 1 85 ? 10.543 12.849 -12.842 1.00 86.12 85 ASN A C 1
ATOM 699 O O . ASN A 1 85 ? 9.869 12.893 -11.816 1.00 86.12 85 ASN A O 1
ATOM 703 N N . SER A 1 86 ? 10.251 11.992 -13.824 1.00 90.44 86 SER A N 1
ATOM 704 C CA . SER A 1 86 ? 9.083 11.103 -13.804 1.00 90.44 86 SER A CA 1
ATOM 705 C C . SER A 1 86 ? 9.440 9.623 -13.818 1.00 90.44 86 SER A C 1
ATOM 707 O O . SER A 1 86 ? 8.544 8.793 -13.748 1.00 90.44 86 SER A O 1
ATOM 709 N N . ARG A 1 87 ? 10.725 9.263 -13.863 1.00 90.38 87 ARG A N 1
ATOM 710 C CA . ARG A 1 87 ? 11.182 7.867 -13.990 1.00 90.38 87 ARG A CA 1
ATOM 711 C C . ARG A 1 87 ? 10.666 6.967 -12.863 1.00 90.38 87 ARG A C 1
ATOM 713 O O . ARG A 1 87 ? 10.165 5.877 -13.141 1.00 90.38 87 ARG A O 1
ATOM 720 N N . ASP A 1 88 ? 10.701 7.448 -11.622 1.00 89.44 88 ASP A N 1
ATOM 721 C CA . ASP A 1 88 ? 10.172 6.713 -10.466 1.00 89.44 88 ASP A CA 1
ATOM 722 C C . ASP A 1 88 ? 8.649 6.581 -10.536 1.00 89.44 88 ASP A C 1
ATOM 724 O O . ASP A 1 88 ? 8.112 5.487 -10.377 1.00 89.44 88 ASP A O 1
ATOM 728 N N . ALA A 1 89 ? 7.944 7.674 -10.849 1.00 89.56 89 ALA A N 1
ATOM 729 C CA . ALA A 1 89 ? 6.489 7.666 -10.996 1.00 89.56 89 ALA A CA 1
ATOM 730 C C . ALA A 1 89 ? 6.040 6.707 -12.111 1.00 89.56 89 ALA A C 1
ATOM 732 O O . ALA A 1 89 ? 5.155 5.885 -11.900 1.00 89.56 89 ALA A O 1
ATOM 733 N N . CYS A 1 90 ? 6.705 6.735 -13.266 1.00 92.38 90 CYS A N 1
ATOM 734 C CA . CYS A 1 90 ? 6.452 5.814 -14.370 1.00 92.38 90 CYS A CA 1
ATOM 735 C C . CYS A 1 90 ? 6.709 4.358 -13.976 1.00 92.38 90 CYS A C 1
ATOM 737 O O . CYS A 1 90 ? 5.946 3.467 -14.346 1.00 92.38 90 CYS A O 1
ATOM 739 N N . SER A 1 91 ? 7.753 4.105 -13.189 1.00 92.44 91 SER A N 1
ATOM 740 C CA . SER A 1 91 ? 8.048 2.762 -12.693 1.00 92.44 91 SER A CA 1
ATOM 741 C C . SER A 1 91 ? 6.975 2.262 -11.725 1.00 92.44 91 SER A C 1
ATOM 743 O O . SER A 1 91 ? 6.538 1.119 -11.849 1.00 92.44 91 SER A O 1
ATOM 745 N N . ARG A 1 92 ? 6.501 3.117 -10.812 1.00 90.31 92 ARG A N 1
ATOM 746 C CA . ARG A 1 92 ? 5.433 2.795 -9.849 1.00 90.31 92 ARG A CA 1
ATOM 747 C C . ARG A 1 92 ? 4.057 2.619 -10.477 1.00 90.31 92 ARG A C 1
ATOM 749 O O . ARG A 1 92 ? 3.301 1.766 -10.020 1.00 90.31 92 ARG A O 1
ATOM 756 N N . GLU A 1 93 ? 3.717 3.428 -11.475 1.00 91.31 93 GLU A N 1
ATOM 757 C CA . GLU A 1 93 ? 2.371 3.428 -12.061 1.00 91.31 93 GLU A CA 1
ATOM 758 C C . GLU A 1 93 ? 2.231 2.494 -13.266 1.00 91.31 93 GLU A C 1
ATOM 760 O O . GLU A 1 93 ? 1.128 2.019 -13.534 1.00 91.31 93 GLU A O 1
ATOM 765 N N . LEU A 1 94 ? 3.326 2.199 -13.978 1.00 94.06 94 LEU A N 1
ATOM 766 C CA . LEU A 1 94 ? 3.295 1.349 -15.171 1.00 94.06 94 LEU A CA 1
ATOM 767 C C . LEU A 1 94 ? 4.024 0.021 -14.963 1.00 94.06 94 LEU A C 1
ATOM 769 O O . LEU A 1 94 ? 3.444 -1.026 -15.217 1.00 94.06 94 LEU A O 1
ATOM 773 N N . ILE A 1 95 ? 5.274 0.023 -14.495 1.00 94.06 95 ILE A N 1
ATOM 774 C CA . ILE A 1 95 ? 6.104 -1.197 -14.507 1.00 94.06 95 ILE A CA 1
ATOM 775 C C . ILE A 1 95 ? 5.776 -2.132 -13.342 1.00 94.06 95 ILE A C 1
ATOM 777 O O . ILE A 1 95 ? 5.480 -3.303 -13.569 1.00 94.06 95 ILE A O 1
ATOM 781 N N . ILE A 1 96 ? 5.807 -1.632 -12.105 1.00 92.56 96 ILE A N 1
ATOM 782 C CA . ILE A 1 96 ? 5.590 -2.433 -10.889 1.00 92.56 96 ILE A CA 1
ATOM 783 C C . ILE A 1 96 ? 4.242 -3.176 -10.919 1.00 92.56 96 ILE A C 1
ATOM 785 O O . ILE A 1 96 ? 4.256 -4.385 -10.688 1.00 92.56 96 ILE A O 1
ATOM 789 N N . PRO A 1 97 ? 3.106 -2.542 -11.280 1.00 91.19 97 PRO A N 1
ATOM 790 C CA . PRO A 1 97 ? 1.821 -3.240 -11.368 1.00 91.19 97 PRO A CA 1
ATOM 791 C C . PRO A 1 97 ? 1.788 -4.347 -12.433 1.00 91.19 97 PRO A C 1
ATOM 793 O O . PRO A 1 97 ? 0.987 -5.270 -12.337 1.00 91.19 97 PRO A O 1
ATOM 796 N N . HIS A 1 98 ? 2.657 -4.272 -13.447 1.00 93.19 98 HIS A N 1
ATOM 797 C CA . HIS A 1 98 ? 2.758 -5.260 -14.528 1.00 93.19 98 HIS A CA 1
ATOM 798 C C . HIS A 1 98 ? 3.854 -6.305 -14.285 1.00 93.19 98 HIS A C 1
ATOM 800 O O . HIS A 1 98 ? 4.042 -7.216 -15.103 1.00 93.19 98 HIS A O 1
ATOM 806 N N . PHE A 1 99 ? 4.588 -6.206 -13.176 1.00 94.25 99 PHE A N 1
ATOM 807 C CA . PHE A 1 99 ? 5.640 -7.155 -12.868 1.00 94.25 99 PHE A CA 1
ATOM 808 C C . PHE A 1 99 ? 5.029 -8.499 -12.460 1.00 94.25 99 PHE A C 1
ATOM 810 O O . PHE A 1 99 ? 4.575 -8.677 -11.341 1.00 94.25 99 PHE A O 1
ATOM 817 N N . LYS A 1 100 ? 5.077 -9.489 -13.358 1.00 92.62 100 LYS A N 1
ATOM 818 C CA . LYS A 1 100 ? 4.389 -10.790 -13.210 1.00 92.62 100 LYS A CA 1
ATOM 819 C C . LYS A 1 100 ? 4.676 -11.572 -11.921 1.00 92.62 100 LYS A C 1
ATOM 821 O O . LYS A 1 100 ? 3.899 -12.454 -11.569 1.00 92.62 100 LYS A O 1
ATOM 826 N N . GLN A 1 101 ? 5.818 -11.335 -11.274 1.00 93.38 101 GLN A N 1
ATOM 827 C CA . GLN A 1 101 ? 6.166 -12.013 -10.019 1.00 93.38 101 GLN A CA 1
ATOM 828 C C . GLN A 1 101 ? 5.581 -11.311 -8.787 1.00 93.38 101 GLN A C 1
ATOM 830 O O . GLN A 1 101 ? 5.552 -11.918 -7.717 1.00 93.38 101 GLN A O 1
ATOM 835 N N . LEU A 1 102 ? 5.124 -10.065 -8.936 1.00 92.56 102 LEU A N 1
ATOM 836 C CA . LEU A 1 102 ? 4.333 -9.354 -7.947 1.00 92.56 102 LEU A CA 1
ATOM 837 C C . LEU A 1 102 ? 2.853 -9.589 -8.219 1.00 92.56 102 LEU A C 1
ATOM 839 O O . LEU A 1 102 ? 2.357 -9.358 -9.320 1.00 92.56 102 LEU A O 1
ATOM 843 N N . LYS A 1 103 ? 2.144 -10.049 -7.195 1.00 93.31 103 LYS A N 1
ATOM 844 C CA . LYS A 1 103 ? 0.690 -10.208 -7.223 1.00 93.31 103 LYS A CA 1
ATOM 845 C C . LYS A 1 103 ? 0.068 -9.239 -6.232 1.00 93.31 103 LYS A C 1
ATOM 847 O O . LYS A 1 103 ? 0.660 -8.971 -5.192 1.00 93.31 103 LYS A O 1
ATOM 852 N N . GLU A 1 104 ? -1.129 -8.744 -6.512 1.00 92.31 104 GLU A N 1
ATOM 853 C CA . GLU A 1 104 ? -1.936 -8.173 -5.434 1.00 92.31 104 GLU A CA 1
ATOM 854 C C . GLU A 1 104 ? -2.408 -9.302 -4.504 1.00 92.31 104 GLU A C 1
ATOM 856 O O . GLU A 1 104 ? -2.623 -10.431 -4.968 1.00 92.31 104 GLU A O 1
ATOM 861 N N . PRO A 1 105 ? -2.569 -9.036 -3.198 1.00 93.62 105 PRO A N 1
ATOM 862 C CA . PRO A 1 105 ? -3.257 -9.975 -2.328 1.00 93.62 105 PRO A CA 1
ATOM 863 C C . PRO A 1 105 ? -4.713 -10.171 -2.777 1.00 93.62 105 PRO A C 1
ATOM 865 O O . PRO A 1 105 ? -5.279 -9.357 -3.508 1.00 93.62 105 PRO A O 1
ATOM 868 N N . GLN A 1 106 ? -5.338 -11.259 -2.323 1.00 93.75 106 GLN A N 1
ATOM 869 C CA . GLN A 1 106 ? -6.758 -11.502 -2.576 1.00 93.75 106 GLN A CA 1
ATOM 870 C C . GLN A 1 106 ? -7.608 -10.530 -1.754 1.00 93.75 106 GLN A C 1
ATOM 872 O O . GLN A 1 106 ? -7.970 -10.798 -0.610 1.00 93.75 106 GLN A O 1
ATOM 877 N N . TRP A 1 107 ? -7.883 -9.374 -2.348 1.00 95.25 107 TRP A N 1
ATOM 878 C CA . TRP A 1 107 ? -8.710 -8.334 -1.762 1.00 95.25 107 TRP A CA 1
ATOM 879 C C . TRP A 1 107 ? -10.175 -8.768 -1.682 1.00 95.25 107 TRP A C 1
ATOM 881 O O . TRP A 1 107 ? -10.805 -9.084 -2.691 1.00 95.25 107 TRP A O 1
ATOM 891 N N . GLN A 1 108 ? -10.738 -8.707 -0.482 1.00 96.06 108 GLN A N 1
ATOM 892 C CA . GLN A 1 108 ? -12.166 -8.826 -0.237 1.00 96.06 108 GLN A CA 1
ATOM 893 C C . GLN A 1 108 ? -12.812 -7.446 -0.377 1.00 96.06 108 GLN A C 1
ATOM 895 O O . GLN A 1 108 ? -12.484 -6.524 0.370 1.00 96.06 108 GLN A O 1
ATOM 900 N N . MET A 1 109 ? -13.738 -7.295 -1.324 1.00 95.81 109 MET A N 1
ATOM 901 C CA . MET A 1 109 ? -14.556 -6.084 -1.409 1.00 95.81 109 MET A CA 1
ATOM 902 C C . MET A 1 109 ? -15.482 -5.992 -0.198 1.00 95.81 109 MET A C 1
ATOM 904 O O . MET A 1 109 ? -16.069 -6.988 0.226 1.00 95.81 109 MET A O 1
ATOM 908 N N . MET A 1 110 ? -15.605 -4.788 0.344 1.00 94.06 110 MET A N 1
ATOM 909 C CA . MET A 1 110 ? -16.452 -4.490 1.490 1.00 94.06 110 MET A CA 1
ATOM 910 C C . MET A 1 110 ? -17.639 -3.628 1.068 1.00 94.06 110 MET A C 1
ATOM 912 O O . MET A 1 110 ? -17.531 -2.806 0.153 1.00 94.06 110 MET A O 1
ATOM 916 N N . ASP A 1 111 ? -18.756 -3.776 1.775 1.00 89.12 111 ASP A N 1
ATOM 917 C CA . ASP A 1 111 ? -19.914 -2.908 1.590 1.00 89.12 111 ASP A CA 1
ATOM 918 C C . ASP A 1 111 ? -19.617 -1.506 2.147 1.00 89.12 111 ASP A C 1
ATOM 920 O O . ASP A 1 111 ? -19.438 -1.296 3.347 1.00 89.12 111 ASP A O 1
ATOM 924 N N . LYS A 1 112 ? -19.539 -0.526 1.250 1.00 85.94 112 LYS A N 1
ATOM 925 C CA . LYS A 1 112 ? -19.206 0.859 1.597 1.00 85.94 112 LYS A CA 1
ATOM 926 C C . LYS A 1 112 ? -20.255 1.541 2.479 1.00 85.94 112 LYS A C 1
ATOM 928 O O . LYS A 1 112 ? -19.877 2.397 3.273 1.00 85.94 112 LYS A O 1
ATOM 933 N N . GLU A 1 113 ? -21.529 1.163 2.374 1.00 86.38 113 GLU A N 1
ATOM 934 C CA . GLU A 1 113 ? -22.591 1.745 3.202 1.00 86.38 113 GLU A CA 1
ATOM 935 C C . GLU A 1 113 ? -22.584 1.136 4.604 1.00 86.38 113 GLU A C 1
ATOM 937 O O . GLU A 1 113 ? -22.668 1.866 5.593 1.00 86.38 113 GLU A O 1
ATOM 942 N N . LEU A 1 114 ? -22.381 -0.183 4.711 1.00 88.62 114 LEU A N 1
ATOM 943 C CA . LEU A 1 114 ? -22.253 -0.853 6.010 1.00 88.62 114 LEU A CA 1
ATOM 944 C C . LEU A 1 114 ? -21.029 -0.353 6.795 1.00 88.62 114 LEU A C 1
ATOM 946 O O . LEU A 1 114 ? -21.075 -0.231 8.018 1.00 88.62 114 LEU A O 1
ATOM 950 N N . HIS A 1 115 ? -19.942 -0.020 6.094 1.00 91.38 115 HIS A N 1
ATOM 951 C CA . HIS A 1 115 ? -18.679 0.421 6.692 1.00 91.38 115 HIS A CA 1
ATOM 952 C C . HIS A 1 115 ? -18.472 1.942 6.645 1.00 91.38 115 HIS A C 1
ATOM 954 O O . HIS A 1 115 ? -17.343 2.438 6.701 1.00 91.38 115 HIS A O 1
ATOM 960 N N . ARG A 1 116 ? -19.562 2.714 6.607 1.00 90.25 116 ARG A N 1
ATOM 961 C CA . ARG A 1 116 ? -19.514 4.180 6.669 1.00 90.25 116 ARG A CA 1
ATOM 962 C C . ARG A 1 116 ? -18.806 4.745 7.914 1.00 90.25 116 ARG A C 1
ATOM 964 O O . ARG A 1 116 ? -18.060 5.711 7.751 1.00 90.25 116 ARG A O 1
ATOM 971 N N . PRO A 1 117 ? -18.941 4.169 9.131 1.00 89.06 117 PRO A N 1
ATOM 972 C CA . PRO A 1 117 ? -18.166 4.617 10.294 1.00 89.06 117 PRO A CA 1
ATOM 973 C C . PRO A 1 117 ? -16.649 4.537 10.076 1.00 89.06 117 PRO A C 1
ATOM 975 O O . PRO A 1 117 ? -15.922 5.457 10.449 1.00 89.06 117 PRO A O 1
ATOM 978 N N . LEU A 1 118 ? -16.177 3.484 9.402 1.00 91.06 118 LEU A N 1
ATOM 979 C CA . LEU A 1 118 ? -14.771 3.359 9.029 1.00 91.06 118 LEU A CA 1
ATOM 980 C C . LEU A 1 118 ? -14.378 4.430 8.017 1.00 91.06 118 LEU A C 1
ATOM 982 O O . LEU A 1 118 ? -13.360 5.088 8.202 1.00 91.06 118 LEU A O 1
ATOM 986 N N . LEU A 1 119 ? -15.200 4.651 6.986 1.00 92.56 119 LEU A N 1
ATOM 987 C CA . LEU A 1 119 ? -14.964 5.712 6.005 1.00 92.56 119 LEU A CA 1
ATOM 988 C C . LEU A 1 119 ? -14.827 7.079 6.677 1.00 92.56 119 LEU A C 1
ATOM 990 O O . LEU A 1 119 ? -13.860 7.775 6.385 1.00 92.56 119 LEU A O 1
ATOM 994 N N . ARG A 1 120 ? -15.713 7.435 7.619 1.00 90.88 120 ARG A N 1
ATOM 995 C CA . ARG A 1 120 ? -15.575 8.671 8.413 1.00 90.88 120 ARG A CA 1
ATOM 996 C C . ARG A 1 120 ? -14.183 8.774 8.991 1.00 90.88 120 ARG A C 1
ATOM 998 O O . ARG A 1 120 ? -13.493 9.747 8.726 1.00 90.88 120 ARG A O 1
ATOM 1005 N N . ARG A 1 121 ? -13.736 7.724 9.674 1.00 88.69 121 ARG A N 1
ATOM 1006 C CA . ARG A 1 121 ? -12.429 7.709 10.326 1.00 88.69 121 ARG A CA 1
ATOM 1007 C C . ARG A 1 121 ? -11.250 7.781 9.354 1.00 88.69 121 ARG A C 1
ATOM 1009 O O . ARG A 1 121 ? -10.250 8.403 9.684 1.00 88.69 121 ARG A O 1
ATOM 1016 N N . LEU A 1 122 ? -11.355 7.167 8.176 1.00 90.31 122 LEU A N 1
ATOM 1017 C CA . LEU A 1 122 ? -10.319 7.222 7.137 1.00 90.31 122 LEU A CA 1
ATOM 1018 C C . LEU A 1 122 ? -10.247 8.590 6.442 1.00 90.31 122 LEU A C 1
ATOM 1020 O O . LEU A 1 122 ? -9.177 8.991 5.986 1.00 90.31 122 LEU A O 1
ATOM 1024 N N . PHE A 1 123 ? -11.383 9.280 6.321 1.00 90.69 123 PHE A N 1
ATOM 1025 C CA . PHE A 1 123 ? -11.492 10.572 5.644 1.00 90.69 123 PHE A CA 1
ATOM 1026 C C . PHE A 1 123 ? -11.352 11.777 6.583 1.00 90.69 123 PHE A C 1
ATOM 1028 O O . PHE A 1 123 ? -11.118 12.881 6.082 1.00 90.69 123 PHE A O 1
ATOM 1035 N N . THR A 1 124 ? -11.440 11.577 7.903 1.00 88.56 124 THR A N 1
ATOM 1036 C CA . THR A 1 124 ? -11.063 12.579 8.906 1.00 88.56 124 THR A CA 1
ATOM 1037 C C . THR A 1 124 ? -9.573 12.929 8.742 1.00 88.56 124 THR A C 1
ATOM 1039 O O . THR A 1 124 ? -8.746 12.025 8.640 1.00 88.56 124 THR A O 1
ATOM 1042 N N . PRO A 1 125 ? -9.196 14.220 8.727 1.00 78.00 125 PRO A N 1
ATOM 1043 C CA . PRO A 1 125 ? -7.802 14.654 8.563 1.00 78.00 125 PRO A CA 1
ATOM 1044 C C . PRO A 1 125 ? -6.897 14.339 9.769 1.00 78.00 125 PRO A C 1
ATOM 1046 O O . PRO A 1 125 ? -5.682 14.524 9.698 1.00 78.00 125 PRO A O 1
ATOM 1049 N N . GLU A 1 126 ? -7.467 13.862 10.874 1.00 77.06 126 GLU A N 1
ATOM 1050 C CA . GLU A 1 126 ? -6.729 13.420 12.051 1.00 77.06 126 GLU A CA 1
ATOM 1051 C C . GLU A 1 126 ? -5.889 12.163 11.762 1.00 77.06 126 GLU A C 1
ATOM 1053 O O . GLU A 1 126 ? -6.313 11.270 11.023 1.00 77.06 126 GLU A O 1
ATOM 1058 N N . PRO A 1 127 ? -4.710 12.021 12.391 1.00 78.75 127 PRO A N 1
ATOM 1059 C CA . PRO A 1 127 ? -3.947 10.785 12.345 1.00 78.75 127 PRO A CA 1
ATOM 1060 C C . PRO A 1 127 ? -4.774 9.593 12.834 1.00 78.75 127 PRO A C 1
ATOM 1062 O O . PRO A 1 127 ? -5.225 9.540 13.976 1.00 78.75 127 PRO A O 1
ATOM 1065 N N . PHE A 1 128 ? -4.882 8.575 11.985 1.00 83.06 128 PHE A N 1
ATOM 1066 C CA . PHE A 1 128 ? -5.694 7.387 12.251 1.00 83.06 128 PHE A CA 1
ATOM 1067 C C . PHE A 1 128 ? -5.293 6.627 13.538 1.00 83.06 128 PHE A C 1
ATOM 1069 O O . PHE A 1 128 ? -6.147 6.048 14.211 1.00 83.06 128 PHE A O 1
ATOM 1076 N N . TYR A 1 129 ? -4.003 6.680 13.905 1.00 80.31 129 TYR A N 1
ATOM 1077 C CA . TYR A 1 129 ? -3.404 6.043 15.091 1.00 80.31 129 TYR A CA 1
ATOM 1078 C C . TYR A 1 129 ? -3.077 7.029 16.228 1.00 80.31 129 TYR A C 1
ATOM 1080 O O . TYR A 1 129 ? -2.115 6.805 16.969 1.00 80.31 129 TYR A O 1
ATOM 1088 N N . GLN A 1 130 ? -3.789 8.156 16.337 1.00 68.62 130 GLN A N 1
ATOM 1089 C CA . GLN A 1 130 ? -3.555 9.115 17.422 1.00 68.62 130 GLN A CA 1
ATOM 1090 C C . GLN A 1 130 ? -3.805 8.506 18.812 1.00 68.62 130 GLN A C 1
ATOM 1092 O O . GLN A 1 130 ? -4.686 7.669 19.003 1.00 68.62 130 GLN A O 1
ATOM 1097 N N . LEU A 1 131 ? -2.991 8.955 19.769 1.00 52.75 131 LEU A N 1
ATOM 1098 C CA . LEU A 1 131 ? -3.029 8.600 21.185 1.00 52.75 131 LEU A CA 1
ATOM 1099 C C . LEU A 1 131 ? -3.890 9.592 21.963 1.00 52.75 131 LEU A C 1
ATOM 1101 O O . LEU A 1 131 ? -3.621 10.790 21.920 1.00 52.75 131 LEU A O 1
ATOM 1105 N N . GLY A 1 132 ? -4.862 9.079 22.712 1.00 46.06 132 GLY A N 1
ATOM 1106 C CA . GLY A 1 132 ? -5.712 9.856 23.612 1.00 46.06 132 GLY A CA 1
ATOM 1107 C C . GLY A 1 132 ? -7.196 9.711 23.294 1.00 46.06 132 GLY A C 1
ATOM 1108 O O . GLY A 1 132 ? -7.581 9.378 22.172 1.00 46.06 132 GLY A O 1
ATOM 1109 N N . GLU A 1 133 ? -8.034 9.955 24.303 1.00 41.75 133 GLU A N 1
ATOM 1110 C CA . GLU A 1 133 ? -9.451 10.228 24.078 1.00 41.75 133 GLU A CA 1
ATOM 1111 C C . GLU A 1 133 ? -9.521 11.373 23.072 1.00 41.75 133 GLU A C 1
ATOM 1113 O O . GLU A 1 133 ? -8.986 12.458 23.322 1.00 41.75 133 GLU A O 1
ATOM 1118 N N . ARG A 1 134 ? -10.119 11.114 21.903 1.00 50.41 134 ARG A N 1
ATOM 1119 C CA . ARG A 1 134 ? -10.507 12.176 20.978 1.00 50.41 134 ARG A CA 1
ATOM 1120 C C . ARG A 1 134 ? -11.105 13.294 21.819 1.00 50.41 134 ARG A C 1
ATOM 1122 O O . ARG A 1 134 ? -12.033 13.048 22.592 1.00 50.41 134 ARG A O 1
ATOM 1129 N N . LYS A 1 135 ? -10.604 14.519 21.661 1.00 46.91 135 LYS A N 1
ATOM 1130 C CA . LYS A 1 135 ? -11.429 15.678 21.990 1.00 46.91 135 LYS A CA 1
ATOM 1131 C C . LYS A 1 135 ? -12.623 15.574 21.046 1.00 46.91 135 LYS A C 1
ATOM 1133 O O . LYS A 1 135 ? -12.502 15.893 19.873 1.00 46.91 135 LYS A O 1
ATOM 1138 N N . ASN A 1 136 ? -13.703 14.975 21.539 1.00 46.66 136 ASN A N 1
ATOM 1139 C CA . ASN A 1 136 ? -14.912 14.608 20.805 1.00 46.66 136 ASN A CA 1
ATOM 1140 C C . ASN A 1 136 ? -15.734 15.847 20.428 1.00 46.66 136 ASN A C 1
ATOM 1142 O O . ASN A 1 136 ? -16.925 15.909 20.706 1.00 46.66 136 ASN A O 1
ATOM 1146 N N . GLU A 1 137 ? -15.110 16.843 19.819 1.00 56.69 137 GLU A N 1
ATOM 1147 C CA . GLU A 1 137 ? -15.801 18.016 19.303 1.00 56.69 137 GLU A CA 1
ATOM 1148 C C . GLU A 1 137 ? -15.195 18.357 17.946 1.00 56.69 137 GLU A C 1
ATOM 1150 O O . GLU A 1 137 ? -14.555 19.390 17.767 1.00 56.69 137 GLU A O 1
ATOM 1155 N N . HIS A 1 138 ? -15.392 17.455 16.979 1.00 64.38 138 HIS A N 1
ATOM 1156 C CA . HIS A 1 138 ? -15.448 17.915 15.598 1.00 64.38 138 HIS A CA 1
ATOM 1157 C C . HIS A 1 138 ? -16.600 18.908 15.504 1.00 64.38 138 HIS A C 1
ATOM 1159 O O . HIS A 1 138 ? -17.683 18.676 16.053 1.00 64.38 138 HIS A O 1
ATOM 1165 N N . SER A 1 139 ? -16.369 20.036 14.842 1.00 76.56 139 SER A N 1
ATOM 1166 C CA . SER A 1 139 ? -17.476 20.937 14.546 1.00 76.56 139 SER A CA 1
ATOM 1167 C C . SER A 1 139 ? -18.460 20.221 13.612 1.00 76.56 139 SER A C 1
ATOM 1169 O O . SER A 1 139 ? -18.073 19.352 12.828 1.00 76.56 139 SER A O 1
ATOM 1171 N N . GLN A 1 140 ? -19.740 20.597 13.651 1.00 81.50 140 GLN A N 1
ATOM 1172 C CA . GLN A 1 140 ? -20.717 20.079 12.682 1.00 81.50 140 GLN A CA 1
ATOM 1173 C C . GLN A 1 140 ? -20.256 20.304 11.231 1.00 81.50 140 GLN A C 1
ATOM 1175 O O . GLN A 1 140 ? -20.521 19.481 10.363 1.00 81.50 140 GLN A O 1
ATOM 1180 N N . GLU A 1 141 ? -19.520 21.388 10.977 1.00 84.81 141 GLU A N 1
ATOM 1181 C CA . GLU A 1 141 ? -18.958 21.708 9.665 1.00 84.81 141 GLU A CA 1
ATOM 1182 C C . GLU A 1 141 ? -17.899 20.685 9.214 1.00 84.81 141 GLU A C 1
ATOM 1184 O O . GLU A 1 141 ? -17.929 20.244 8.064 1.00 84.81 141 GLU A O 1
ATOM 1189 N N . GLU A 1 142 ? -17.019 20.240 10.117 1.00 85.62 142 GLU A N 1
ATOM 1190 C CA . GLU A 1 142 ? -16.028 19.191 9.830 1.00 85.62 142 GLU A CA 1
ATOM 1191 C C . GLU A 1 142 ? -16.697 17.838 9.554 1.00 85.62 142 GLU A C 1
ATOM 1193 O O . GLU A 1 142 ? -16.316 17.127 8.619 1.00 85.62 142 GLU A O 1
ATOM 1198 N N . GLU A 1 143 ? -17.721 17.480 10.334 1.00 87.75 143 GLU A N 1
ATOM 1199 C CA . GLU A 1 143 ? -18.487 16.250 10.107 1.00 87.75 143 GLU A CA 1
ATOM 1200 C C . GLU A 1 143 ? -19.213 16.280 8.755 1.00 87.75 143 GLU A C 1
ATOM 1202 O O . GLU A 1 143 ? -19.181 15.298 8.003 1.00 87.75 143 GLU A O 1
ATOM 1207 N N . GLU A 1 144 ? -19.813 17.418 8.399 1.00 91.31 144 GLU A N 1
ATOM 1208 C CA . GLU A 1 144 ? -20.441 17.613 7.094 1.00 91.31 144 GLU A CA 1
ATOM 1209 C C . GLU A 1 144 ? -19.440 17.537 5.938 1.00 91.31 144 GLU A C 1
ATOM 1211 O O . GLU A 1 144 ? -19.762 16.980 4.883 1.00 91.31 144 GLU A O 1
ATOM 1216 N N . GLU A 1 145 ? -18.237 18.093 6.093 1.00 93.38 145 GLU A N 1
ATOM 1217 C CA . GLU A 1 145 ? -17.194 18.018 5.069 1.00 93.38 145 GLU A CA 1
ATOM 1218 C C . GLU A 1 145 ? -16.743 16.569 4.845 1.00 93.38 145 GLU A C 1
ATOM 1220 O O . GLU A 1 145 ? -16.659 16.107 3.698 1.00 93.38 145 GLU A O 1
ATOM 1225 N N . VAL A 1 146 ? -16.532 15.817 5.930 1.00 92.88 146 VAL A N 1
ATOM 1226 C CA . VAL A 1 146 ? -16.204 14.387 5.863 1.00 92.88 146 VAL A CA 1
ATOM 1227 C C . VAL A 1 146 ? -17.323 13.615 5.161 1.00 92.88 146 VAL A C 1
ATOM 1229 O O . VAL A 1 146 ? -17.046 12.833 4.248 1.00 92.88 146 VAL A O 1
ATOM 1232 N N . GLU A 1 147 ? -18.589 13.867 5.495 1.00 94.88 147 GLU A N 1
ATOM 1233 C CA . GLU A 1 147 ? -19.727 13.228 4.825 1.00 94.88 147 GLU A CA 1
ATOM 1234 C C . GLU A 1 147 ? -19.832 13.593 3.340 1.00 94.88 147 GLU A C 1
ATOM 1236 O O . GLU A 1 147 ? -20.058 12.715 2.500 1.00 94.88 147 GLU A O 1
ATOM 1241 N N . LYS A 1 148 ? -19.612 14.862 2.971 1.00 95.94 148 LYS A N 1
ATOM 1242 C CA . LYS A 1 148 ? -19.553 15.298 1.562 1.00 95.94 148 LYS A CA 1
ATOM 1243 C C . LYS A 1 148 ? -18.445 14.561 0.810 1.00 95.94 148 LYS A C 1
ATOM 1245 O O . LYS A 1 148 ? -18.661 14.118 -0.326 1.00 95.94 148 LYS A O 1
ATOM 1250 N N . ARG A 1 149 ? -17.283 14.370 1.440 1.00 95.44 149 ARG A N 1
ATOM 1251 C CA . ARG A 1 149 ? -16.153 13.631 0.861 1.00 95.44 149 ARG A CA 1
ATOM 1252 C C . ARG A 1 149 ? -16.470 12.147 0.682 1.00 95.44 149 ARG A C 1
ATOM 1254 O O . ARG A 1 149 ? -16.187 11.605 -0.386 1.00 95.44 149 ARG A O 1
ATOM 1261 N N . ILE A 1 150 ? -17.113 11.516 1.666 1.00 95.75 150 ILE A N 1
ATOM 1262 C CA . ILE A 1 150 ? -17.575 10.121 1.581 1.00 95.75 150 ILE A CA 1
ATOM 1263 C C . ILE A 1 150 ? -18.596 9.962 0.456 1.00 95.75 150 ILE A C 1
ATOM 1265 O O . ILE A 1 150 ? -18.430 9.097 -0.399 1.00 95.75 150 ILE A O 1
ATOM 1269 N N . ASN A 1 151 ? -19.616 10.819 0.407 1.00 96.56 151 ASN A N 1
ATOM 1270 C CA . ASN A 1 151 ? -20.631 10.781 -0.644 1.00 96.56 151 ASN A CA 1
ATOM 1271 C C . ASN A 1 151 ? -20.010 10.940 -2.035 1.00 96.56 151 ASN A C 1
ATOM 1273 O O . ASN A 1 151 ? -20.336 10.179 -2.941 1.00 96.56 151 ASN A O 1
ATOM 1277 N N . SER A 1 152 ? -19.065 11.870 -2.191 1.00 95.94 152 SER A N 1
ATOM 1278 C CA . SER A 1 152 ? -18.341 12.075 -3.452 1.00 95.94 152 SER A CA 1
ATOM 1279 C C . SER A 1 152 ? -17.502 10.854 -3.837 1.00 95.94 152 SER A C 1
ATOM 1281 O O . SER A 1 152 ? -17.516 10.435 -4.994 1.00 95.94 152 SER A O 1
ATOM 1283 N N . PHE A 1 153 ? -16.811 10.243 -2.871 1.00 95.19 153 PHE A N 1
ATOM 1284 C CA . PHE A 1 153 ? -16.058 9.005 -3.071 1.00 95.19 153 PHE A CA 1
ATOM 1285 C C . PHE A 1 153 ? -16.971 7.860 -3.531 1.00 95.19 153 PHE A C 1
ATOM 1287 O O . PHE A 1 153 ? -16.693 7.215 -4.541 1.00 95.19 153 PHE A O 1
ATOM 1294 N N . ILE A 1 154 ? -18.093 7.648 -2.840 1.00 95.00 154 ILE A N 1
ATOM 1295 C CA . ILE A 1 154 ? -19.070 6.593 -3.133 1.00 95.00 154 ILE A CA 1
ATOM 1296 C C . ILE A 1 154 ? -19.730 6.805 -4.502 1.00 95.00 154 ILE A C 1
ATOM 1298 O O . ILE A 1 154 ? -19.841 5.841 -5.269 1.00 95.00 154 ILE A O 1
ATOM 1302 N N . ALA A 1 155 ? -20.145 8.038 -4.809 1.00 95.38 155 ALA A N 1
ATOM 1303 C CA . ALA A 1 155 ? -20.778 8.416 -6.073 1.00 95.38 155 ALA A CA 1
ATOM 1304 C C . ALA A 1 155 ? -19.809 8.309 -7.259 1.00 95.38 155 ALA A C 1
ATOM 1306 O O . ALA A 1 155 ? -20.209 7.910 -8.350 1.00 95.38 155 ALA A O 1
ATOM 1307 N N . GLY A 1 156 ? -18.521 8.583 -7.034 1.00 94.50 156 GLY A N 1
ATOM 1308 C CA . GLY A 1 156 ? -17.447 8.387 -8.010 1.00 94.50 156 GLY A CA 1
ATOM 1309 C C . GLY A 1 156 ? -17.062 6.922 -8.257 1.00 94.50 156 GLY A C 1
ATOM 1310 O O . GLY A 1 156 ? -16.068 6.667 -8.932 1.00 94.50 156 GLY A O 1
ATOM 1311 N N . GLY A 1 157 ? -17.804 5.954 -7.707 1.00 94.81 157 GLY A N 1
ATOM 1312 C CA . GLY A 1 157 ? -17.514 4.524 -7.847 1.00 94.81 157 GLY A CA 1
ATOM 1313 C C . GLY A 1 157 ? -16.455 4.001 -6.874 1.00 94.81 157 GLY A C 1
ATOM 1314 O O . GLY A 1 157 ? -15.972 2.884 -7.046 1.00 94.81 157 GLY A O 1
ATOM 1315 N N . GLY A 1 158 ? -16.092 4.781 -5.857 1.00 95.56 158 GLY A N 1
ATOM 1316 C CA . GLY A 1 158 ? -15.190 4.362 -4.794 1.00 95.56 158 GLY A CA 1
ATOM 1317 C C . GLY A 1 158 ? -15.759 3.223 -3.946 1.00 95.56 158 GLY A C 1
ATOM 1318 O O . GLY A 1 158 ? -16.976 3.103 -3.750 1.00 95.56 158 GLY A O 1
ATOM 1319 N N . TYR A 1 159 ? -14.863 2.375 -3.447 1.00 95.69 159 TYR A N 1
ATOM 1320 C CA . TYR A 1 159 ? -15.173 1.221 -2.610 1.00 95.69 159 TYR A CA 1
ATOM 1321 C C . TYR A 1 159 ? -14.045 0.913 -1.618 1.00 95.69 159 TYR A C 1
ATOM 1323 O O . TYR A 1 159 ? -12.897 1.329 -1.785 1.00 95.69 159 TYR A O 1
ATOM 1331 N N . LEU A 1 160 ? -14.383 0.159 -0.572 1.00 95.81 160 LEU A N 1
ATOM 1332 C CA . LEU A 1 160 ? -13.418 -0.378 0.381 1.00 95.81 160 LEU A CA 1
ATOM 1333 C C . LEU A 1 160 ? -13.022 -1.795 -0.013 1.00 95.81 160 LEU A C 1
ATOM 1335 O O . LEU A 1 160 ? -13.853 -2.595 -0.454 1.00 95.81 160 LEU A O 1
ATOM 1339 N N . ARG A 1 161 ? -11.749 -2.113 0.190 1.00 95.56 161 ARG A N 1
ATOM 1340 C CA . ARG A 1 161 ? -11.242 -3.476 0.097 1.00 95.56 161 ARG A CA 1
ATOM 1341 C C . ARG A 1 161 ? -10.406 -3.813 1.318 1.00 95.56 161 ARG A C 1
ATOM 1343 O O . ARG A 1 161 ? -9.687 -2.960 1.833 1.00 95.56 161 ARG A O 1
ATOM 1350 N N . MET A 1 162 ? -10.500 -5.060 1.752 1.00 96.19 162 MET A N 1
ATOM 1351 C CA . MET A 1 162 ? -9.781 -5.590 2.899 1.00 96.19 162 MET A CA 1
ATOM 1352 C C . MET A 1 162 ? -8.964 -6.807 2.504 1.00 96.19 162 MET A C 1
ATOM 1354 O O . MET A 1 162 ? -9.368 -7.598 1.655 1.00 96.19 162 MET A O 1
ATOM 1358 N N . TRP A 1 163 ? -7.829 -6.984 3.155 1.00 96.25 163 TRP A N 1
ATOM 1359 C CA . TRP A 1 163 ? -7.075 -8.217 3.108 1.00 96.25 163 TRP A CA 1
ATOM 1360 C C . TRP A 1 163 ? -6.606 -8.593 4.509 1.00 96.25 163 TRP A C 1
ATOM 1362 O O . TRP A 1 163 ? -6.162 -7.744 5.282 1.00 96.25 163 TRP A O 1
ATOM 1372 N N . LYS A 1 164 ? -6.717 -9.882 4.832 1.00 96.00 164 LYS A N 1
ATOM 1373 C CA . LYS A 1 164 ? -6.249 -10.439 6.098 1.00 96.00 164 LYS A CA 1
ATOM 1374 C C . LYS A 1 164 ? -4.862 -11.021 5.895 1.00 96.00 164 LYS A C 1
ATOM 1376 O O . LYS A 1 164 ? -4.705 -11.992 5.157 1.00 96.00 164 LYS A O 1
ATOM 1381 N N . MET A 1 165 ? -3.875 -10.431 6.553 1.00 94.19 165 MET A N 1
ATOM 1382 C CA . MET A 1 165 ? -2.501 -10.913 6.525 1.00 94.19 165 MET A CA 1
ATOM 1383 C C . MET A 1 165 ? -2.267 -11.864 7.701 1.00 94.19 165 MET A C 1
ATOM 1385 O O . MET A 1 165 ? -2.336 -11.413 8.847 1.00 94.19 165 MET A O 1
ATOM 1389 N N . PRO A 1 166 ? -1.947 -13.147 7.462 1.00 93.56 166 PRO A N 1
ATOM 1390 C CA . PRO A 1 166 ? -1.407 -14.007 8.508 1.00 93.56 166 PRO A CA 1
ATOM 1391 C C . PRO A 1 166 ? -0.136 -13.388 9.095 1.00 93.56 166 PRO A C 1
ATOM 1393 O O . PRO A 1 166 ? 0.664 -12.805 8.359 1.00 93.56 166 PRO A O 1
ATOM 1396 N N . LEU A 1 167 ? 0.061 -13.506 10.405 1.00 92.44 167 LEU A N 1
ATOM 1397 C CA . LEU A 1 167 ? 1.308 -13.055 11.006 1.00 92.44 167 LEU A CA 1
ATOM 1398 C C . LEU A 1 167 ? 2.444 -13.991 10.557 1.00 92.44 167 LEU A C 1
ATOM 1400 O O . LEU A 1 167 ? 2.305 -15.207 10.636 1.00 92.44 167 LEU A O 1
ATOM 1404 N N . PRO A 1 168 ? 3.571 -13.460 10.058 1.00 90.81 168 PRO A N 1
ATOM 1405 C CA . PRO A 1 168 ? 4.776 -14.264 9.905 1.00 90.81 168 PRO A CA 1
ATOM 1406 C C . PRO A 1 168 ? 5.217 -14.817 11.267 1.00 90.81 168 PRO A C 1
ATOM 1408 O O . PRO A 1 168 ? 5.121 -14.101 12.259 1.00 90.81 168 PRO A O 1
ATOM 1411 N N . GLU A 1 169 ? 5.778 -16.027 11.302 1.00 91.69 169 GLU A N 1
ATOM 1412 C CA . GLU A 1 169 ? 6.200 -16.727 12.533 1.00 91.69 169 GLU A CA 1
ATOM 1413 C C . GLU A 1 169 ? 7.021 -15.836 13.482 1.00 91.69 169 GLU A C 1
ATOM 1415 O O . GLU A 1 169 ? 6.703 -15.695 14.658 1.00 91.69 169 GLU A O 1
ATOM 1420 N N . TRP A 1 170 ? 8.015 -15.115 12.957 1.00 91.06 170 TRP A N 1
ATOM 1421 C CA . TRP A 1 170 ? 8.837 -14.209 13.768 1.00 91.06 170 TRP A CA 1
ATOM 1422 C C . TRP A 1 170 ? 8.031 -13.063 14.405 1.00 91.06 170 TRP A C 1
ATOM 1424 O O . TRP A 1 170 ? 8.396 -12.552 15.461 1.00 91.06 170 TRP A O 1
ATOM 1434 N N . LEU A 1 171 ? 6.952 -12.618 13.755 1.00 91.75 171 LEU A N 1
ATOM 1435 C CA . LEU A 1 171 ? 6.081 -11.561 14.260 1.00 91.75 171 LEU A CA 1
ATOM 1436 C C . LEU A 1 171 ? 5.067 -12.119 15.270 1.00 91.75 171 LEU A C 1
ATOM 1438 O O . LEU A 1 171 ? 4.697 -11.403 16.200 1.00 91.75 171 LEU A O 1
ATOM 1442 N N . GLU A 1 172 ? 4.666 -13.387 15.132 1.00 94.69 172 GLU A N 1
ATOM 1443 C CA . GLU A 1 172 ? 3.913 -14.119 16.160 1.00 94.69 172 GLU A CA 1
ATOM 1444 C C . GLU A 1 172 ? 4.738 -14.271 17.442 1.00 94.69 172 GLU A C 1
ATOM 1446 O O . GLU A 1 172 ? 4.251 -13.944 18.525 1.00 94.69 172 GLU A O 1
ATOM 1451 N N . GLU A 1 173 ? 6.005 -14.681 17.333 1.00 93.88 173 GLU A N 1
ATOM 1452 C CA . GLU A 1 173 ? 6.921 -14.768 18.478 1.00 93.88 173 GLU A CA 1
ATOM 1453 C C . GLU A 1 173 ? 7.048 -13.425 19.209 1.00 93.88 173 GLU A C 1
ATOM 1455 O O . GLU A 1 173 ? 6.989 -13.364 20.440 1.00 93.88 173 GLU A O 1
ATOM 1460 N N . GLU A 1 174 ? 7.177 -12.328 18.458 1.00 91.88 174 GLU A N 1
ATOM 1461 C CA . GLU A 1 174 ? 7.215 -10.980 19.025 1.00 91.88 174 GLU A CA 1
ATOM 1462 C C . GLU A 1 174 ? 5.880 -10.580 19.671 1.00 91.88 174 GLU A C 1
ATOM 1464 O O . GLU A 1 174 ? 5.885 -9.999 20.757 1.00 91.88 174 GLU A O 1
ATOM 1469 N N . ALA A 1 175 ? 4.733 -10.926 19.077 1.00 93.56 175 ALA A N 1
ATOM 1470 C CA . ALA A 1 175 ? 3.423 -10.690 19.692 1.00 93.56 175 ALA A CA 1
ATOM 1471 C C . ALA A 1 175 ? 3.308 -11.395 21.053 1.00 93.56 175 ALA A C 1
ATOM 1473 O O . ALA A 1 175 ? 2.896 -10.782 22.045 1.00 93.56 175 ALA A O 1
ATOM 1474 N N . LEU A 1 176 ? 3.737 -12.659 21.124 1.00 94.94 176 LEU A N 1
ATOM 1475 C CA . LEU A 1 176 ? 3.697 -13.469 22.342 1.00 94.94 176 LEU A CA 1
ATOM 1476 C C . LEU A 1 176 ? 4.579 -12.891 23.4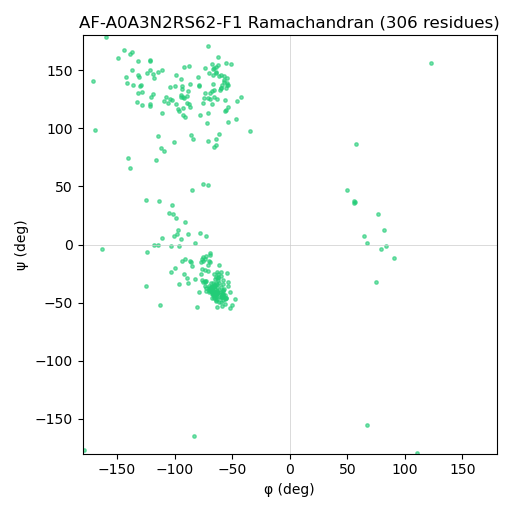58 1.00 94.94 176 LEU A C 1
ATOM 1478 O O . LEU A 1 176 ? 4.160 -12.891 24.618 1.00 94.94 176 LEU A O 1
ATOM 1482 N N . ARG A 1 177 ? 5.749 -12.317 23.130 1.00 91.88 177 ARG A N 1
ATOM 1483 C CA . ARG A 1 177 ? 6.619 -11.627 24.111 1.00 91.88 177 ARG A CA 1
ATOM 1484 C C . ARG A 1 177 ? 5.910 -10.480 24.827 1.00 91.88 177 ARG A C 1
ATOM 1486 O O . ARG A 1 177 ? 6.160 -10.247 26.009 1.00 91.88 177 ARG A O 1
ATOM 1493 N N . TYR A 1 178 ? 5.007 -9.796 24.130 1.00 90.31 178 TYR A N 1
ATOM 1494 C CA . TYR A 1 178 ? 4.204 -8.702 24.676 1.00 90.31 178 TYR A CA 1
ATOM 1495 C C . TYR A 1 178 ? 2.796 -9.135 25.118 1.00 90.31 178 TYR A C 1
ATOM 1497 O O . TYR A 1 178 ? 1.988 -8.276 25.468 1.00 90.31 178 TYR A O 1
ATOM 1505 N N . LYS A 1 179 ? 2.496 -10.445 25.140 1.00 93.81 179 LYS A N 1
ATOM 1506 C CA . LYS A 1 179 ? 1.170 -11.010 25.465 1.00 93.81 179 LYS A CA 1
ATOM 1507 C C . LYS A 1 179 ? 0.045 -10.464 24.571 1.00 93.81 179 LYS A C 1
ATOM 1509 O O . LYS A 1 179 ? -1.075 -10.249 25.033 1.00 93.81 179 LYS A O 1
ATOM 1514 N N . LEU A 1 180 ? 0.349 -10.223 23.298 1.00 94.25 180 LEU A N 1
ATOM 1515 C CA . LEU A 1 180 ? -0.606 -9.742 22.303 1.00 94.25 180 LEU A CA 1
ATOM 1516 C C . LEU A 1 180 ? -1.267 -10.909 21.554 1.00 94.25 180 LEU A C 1
ATOM 1518 O O . LEU A 1 180 ? -0.647 -11.963 21.398 1.00 94.25 180 LEU A O 1
ATOM 1522 N N . PRO A 1 181 ? -2.501 -10.731 21.044 1.00 94.50 181 PRO A N 1
ATOM 1523 C CA . PRO A 1 181 ? -3.132 -11.711 20.168 1.00 94.50 181 PRO A CA 1
ATOM 1524 C C . PRO A 1 181 ? -2.307 -11.974 18.901 1.00 94.50 181 PRO A C 1
ATOM 1526 O O . PRO A 1 181 ? -1.860 -11.034 18.239 1.00 94.50 181 PRO A O 1
ATOM 1529 N N . VAL A 1 182 ? -2.189 -13.250 18.525 1.00 95.69 182 VAL A N 1
ATOM 1530 C CA . VAL A 1 182 ? -1.530 -13.718 17.288 1.00 95.69 182 VAL A CA 1
ATOM 1531 C C . VAL A 1 182 ? -2.504 -13.848 16.107 1.00 95.69 182 VAL A C 1
ATOM 1533 O O . VAL A 1 182 ? -2.253 -14.558 15.140 1.00 95.69 182 VAL A O 1
ATOM 1536 N N . THR A 1 183 ? -3.656 -13.182 16.176 1.00 95.12 183 THR A N 1
ATOM 1537 C CA . THR A 1 183 ? -4.636 -13.185 15.084 1.00 95.12 183 THR A CA 1
ATOM 1538 C C . THR A 1 183 ? -4.090 -12.451 13.849 1.00 95.12 183 THR A C 1
ATOM 1540 O O . THR A 1 183 ? -3.226 -11.580 13.990 1.00 95.12 183 THR A O 1
ATOM 1543 N N . PRO A 1 184 ? -4.583 -12.750 12.633 1.00 96.25 184 PRO A N 1
ATOM 1544 C CA . PRO A 1 184 ? -4.215 -12.006 11.429 1.00 96.25 184 PRO A CA 1
ATOM 1545 C C . PRO A 1 184 ? -4.371 -10.483 11.581 1.00 96.25 184 PRO A C 1
ATOM 1547 O O . PRO A 1 184 ? -5.167 -10.002 12.388 1.00 96.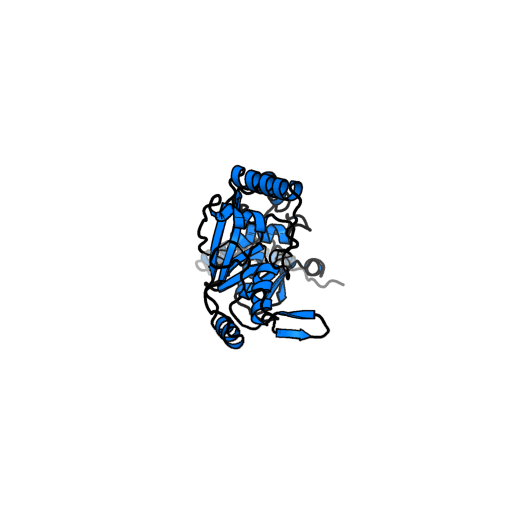25 184 PRO A O 1
ATOM 1550 N N . LEU A 1 185 ? -3.616 -9.717 10.791 1.00 95.69 185 LEU A N 1
ATOM 1551 C CA . LEU A 1 185 ? -3.785 -8.266 10.678 1.00 95.69 185 LEU A CA 1
ATOM 1552 C C . LEU A 1 185 ? -4.807 -7.941 9.584 1.00 95.69 185 LEU A C 1
ATOM 1554 O O . LEU A 1 185 ? -4.686 -8.446 8.463 1.00 95.69 185 LEU A O 1
ATOM 1558 N N . ASN A 1 186 ? -5.774 -7.068 9.874 1.00 96.12 186 ASN A N 1
ATOM 1559 C CA . ASN A 1 186 ? -6.734 -6.596 8.877 1.00 96.12 186 ASN A CA 1
ATOM 1560 C C . ASN A 1 186 ? -6.204 -5.324 8.210 1.00 96.12 186 ASN A C 1
ATOM 1562 O O . ASN A 1 186 ? -6.158 -4.257 8.823 1.00 96.12 186 ASN A O 1
ATOM 1566 N N . PHE A 1 187 ? -5.820 -5.436 6.942 1.00 95.44 187 PHE A N 1
ATOM 1567 C CA . PHE A 1 187 ? -5.454 -4.297 6.114 1.00 95.44 187 PHE A CA 1
ATOM 1568 C C . PHE A 1 187 ? -6.659 -3.832 5.306 1.00 95.44 187 PHE A C 1
ATOM 1570 O O . PHE A 1 187 ? -7.265 -4.630 4.597 1.00 95.44 187 PHE A O 1
ATOM 1577 N N . VAL A 1 188 ? -6.975 -2.544 5.365 1.00 95.00 188 VAL A N 1
ATOM 1578 C CA . VAL A 1 188 ? -8.027 -1.894 4.583 1.00 95.00 188 VAL A CA 1
ATOM 1579 C C . VAL A 1 188 ? -7.419 -0.834 3.682 1.00 95.00 188 VAL A C 1
ATOM 1581 O O . VAL A 1 188 ? -6.474 -0.136 4.050 1.00 95.00 188 VAL A O 1
ATOM 1584 N N . GLN A 1 189 ? -7.985 -0.706 2.488 1.00 93.44 189 GLN A N 1
ATOM 1585 C CA . GLN A 1 189 ? -7.615 0.311 1.522 1.00 93.44 189 GLN A CA 1
ATOM 1586 C C . GLN A 1 189 ? -8.863 0.840 0.815 1.00 93.44 189 GLN A C 1
ATOM 1588 O O . GLN A 1 189 ? -9.755 0.074 0.438 1.00 93.44 189 GLN A O 1
ATOM 1593 N N . VAL A 1 190 ? -8.911 2.153 0.598 1.00 94.06 190 VAL A N 1
ATOM 1594 C CA . VAL A 1 190 ? -9.876 2.757 -0.329 1.00 94.06 190 VAL A CA 1
ATOM 1595 C C . VAL A 1 190 ? -9.391 2.564 -1.761 1.00 94.06 190 VAL A C 1
ATOM 1597 O O . VAL A 1 190 ? -8.211 2.747 -2.062 1.00 94.06 190 VAL A O 1
ATOM 1600 N N . ALA A 1 191 ? -10.296 2.203 -2.656 1.00 94.69 191 ALA A N 1
ATOM 1601 C CA . ALA A 1 191 ? -10.005 2.038 -4.069 1.00 94.69 191 ALA A CA 1
ATOM 1602 C C . ALA A 1 191 ? -11.143 2.612 -4.913 1.00 94.69 191 ALA A C 1
ATOM 1604 O O . ALA A 1 191 ? -12.234 2.887 -4.412 1.00 94.69 191 ALA A O 1
ATOM 1605 N N . GLY A 1 192 ? -10.886 2.831 -6.195 1.00 95.19 192 GLY A N 1
ATOM 1606 C CA . GLY A 1 192 ? -11.899 3.340 -7.110 1.00 95.19 192 GLY A CA 1
ATOM 1607 C C . GLY A 1 192 ? -11.380 3.470 -8.536 1.00 95.19 192 GLY A C 1
ATOM 1608 O O . GLY A 1 192 ? -10.232 3.114 -8.808 1.00 95.19 192 GLY A O 1
ATOM 1609 N N . PRO A 1 193 ? -12.205 3.986 -9.456 1.00 96.25 193 PRO A N 1
ATOM 1610 C CA . PRO A 1 193 ? -11.787 4.241 -10.825 1.00 96.25 193 PRO A CA 1
ATOM 1611 C C . PRO A 1 193 ? -10.617 5.227 -10.872 1.00 96.25 193 PRO A C 1
ATOM 1613 O O . PRO A 1 193 ? -10.624 6.269 -10.212 1.00 96.25 193 PRO A O 1
ATOM 1616 N N . GLN A 1 194 ? -9.610 4.912 -11.678 1.00 94.00 194 GLN A N 1
ATOM 1617 C CA . GLN A 1 194 ? -8.475 5.797 -11.894 1.00 94.00 194 GLN A CA 1
ATOM 1618 C C . GLN A 1 194 ? -8.912 7.063 -12.642 1.00 94.00 194 GLN A C 1
ATOM 1620 O O . GLN A 1 194 ? -9.579 7.000 -13.675 1.00 94.00 194 GLN A O 1
ATOM 1625 N N . ASN A 1 195 ? -8.497 8.227 -12.141 1.00 93.12 195 ASN A N 1
ATOM 1626 C CA . ASN A 1 195 ? -8.857 9.518 -12.721 1.00 93.12 195 ASN A CA 1
ATOM 1627 C C . ASN A 1 195 ? -8.253 9.699 -14.130 1.00 93.12 195 ASN A C 1
ATOM 1629 O O . ASN A 1 195 ? -7.038 9.608 -14.306 1.00 93.12 195 ASN A O 1
ATOM 1633 N N . GLU A 1 196 ? -9.080 10.033 -15.123 1.00 94.00 196 GLU A N 1
ATOM 1634 C CA . GLU A 1 196 ? -8.650 10.204 -16.521 1.00 94.00 196 GLU A CA 1
ATOM 1635 C C . GLU A 1 196 ? -7.577 11.283 -16.724 1.00 94.00 196 GLU A C 1
ATOM 1637 O O . GLU A 1 196 ? -6.659 11.108 -17.528 1.00 94.00 196 GLU A O 1
ATOM 1642 N N . ASN A 1 197 ? -7.633 12.388 -15.978 1.00 95.50 197 ASN A N 1
ATOM 1643 C CA . ASN A 1 197 ? -6.596 13.419 -16.045 1.00 95.50 197 ASN A CA 1
ATOM 1644 C C . ASN A 1 197 ? -5.268 12.892 -15.495 1.00 95.50 197 ASN A C 1
ATOM 1646 O O . ASN A 1 197 ? -4.217 13.175 -16.068 1.00 95.50 197 ASN A O 1
ATOM 1650 N N . HIS A 1 198 ? -5.310 12.072 -14.442 1.00 93.00 198 HIS A N 1
ATOM 1651 C CA . HIS A 1 198 ? -4.117 11.408 -13.925 1.00 93.00 198 HIS A CA 1
ATOM 1652 C C . HIS A 1 198 ? -3.550 10.401 -14.937 1.00 93.00 198 HIS A C 1
ATOM 1654 O O . HIS A 1 198 ? -2.346 10.417 -15.193 1.00 93.00 198 HIS A O 1
ATOM 1660 N N . LYS A 1 199 ? -4.397 9.591 -15.594 1.00 94.88 199 LYS A N 1
ATOM 1661 C CA . LYS A 1 199 ? -3.954 8.682 -16.671 1.00 94.88 199 LYS A CA 1
ATOM 1662 C C . LYS A 1 199 ? -3.244 9.450 -17.785 1.00 94.88 199 LYS A C 1
ATOM 1664 O O . LYS A 1 199 ? -2.120 9.111 -18.153 1.00 94.88 199 LYS A O 1
ATOM 1669 N N . LYS A 1 200 ? -3.871 10.519 -18.289 1.00 95.00 200 LYS A N 1
ATOM 1670 C CA . LYS A 1 200 ? -3.297 11.394 -19.327 1.00 95.00 200 LYS A CA 1
ATOM 1671 C C . LYS A 1 200 ? -1.972 12.006 -18.882 1.00 95.00 200 LYS A C 1
ATOM 1673 O O . LYS A 1 200 ? -1.024 12.024 -19.666 1.00 95.00 200 LYS A O 1
ATOM 1678 N N . PHE A 1 201 ? -1.891 12.468 -17.635 1.00 94.25 201 PHE A N 1
ATOM 1679 C CA . PHE A 1 201 ? -0.656 12.994 -17.067 1.00 94.25 201 PHE A CA 1
ATOM 1680 C C . PHE A 1 201 ? 0.454 11.937 -17.089 1.00 94.25 201 PHE A C 1
ATOM 1682 O O . PHE A 1 201 ? 1.501 12.189 -17.683 1.00 94.25 201 PHE A O 1
ATOM 1689 N N . ILE A 1 202 ? 0.215 10.736 -16.553 1.00 94.94 202 ILE A N 1
ATOM 1690 C CA . ILE A 1 202 ? 1.205 9.649 -16.553 1.00 94.94 202 ILE A CA 1
ATOM 1691 C C . ILE A 1 202 ? 1.635 9.291 -17.981 1.00 94.94 202 ILE A C 1
ATOM 1693 O O . ILE A 1 202 ? 2.831 9.281 -18.268 1.00 94.94 202 ILE A O 1
ATOM 1697 N N . TYR A 1 203 ? 0.705 9.108 -18.922 1.00 95.19 203 TYR A N 1
ATOM 1698 C CA . TYR A 1 203 ? 1.065 8.829 -20.319 1.00 95.19 203 TYR A CA 1
ATOM 1699 C C . TYR A 1 203 ? 1.877 9.954 -20.975 1.00 95.19 203 TYR A C 1
ATOM 1701 O O . TYR A 1 203 ? 2.754 9.681 -21.796 1.00 95.19 203 TYR A O 1
ATOM 1709 N N . SER A 1 204 ? 1.631 11.214 -20.603 1.00 95.00 204 SER A N 1
ATOM 1710 C CA . SER A 1 204 ? 2.410 12.344 -21.119 1.00 95.00 204 SER A CA 1
ATOM 1711 C C . SER A 1 204 ? 3.873 12.309 -20.664 1.00 95.00 204 SER A C 1
ATOM 1713 O O . SER A 1 204 ? 4.748 12.681 -21.447 1.00 95.00 204 SER A O 1
ATOM 1715 N N . GLN A 1 205 ? 4.129 11.836 -19.436 1.00 95.50 205 GLN A N 1
ATOM 1716 C CA . GLN A 1 205 ? 5.456 11.798 -18.815 1.00 95.50 205 GLN A CA 1
ATOM 1717 C C . GLN A 1 205 ? 6.225 10.502 -19.113 1.00 95.50 205 GLN A C 1
ATOM 1719 O O .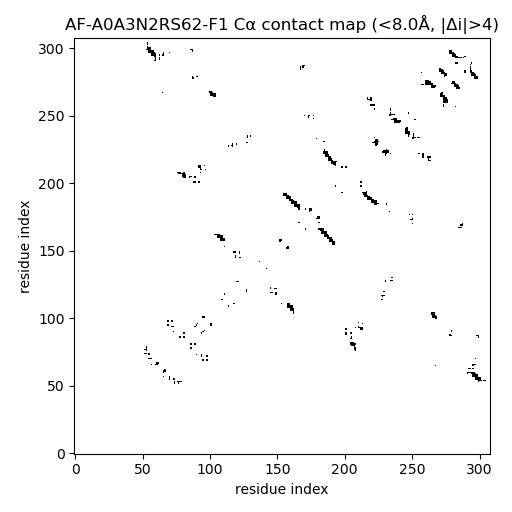 GLN A 1 205 ? 7.454 10.510 -19.169 1.00 95.50 205 GLN A O 1
ATOM 1724 N N . CYS A 1 206 ? 5.515 9.393 -19.323 1.00 95.25 206 CYS A N 1
ATOM 1725 C CA . CYS A 1 206 ? 6.078 8.046 -19.432 1.00 95.25 206 CYS A CA 1
ATOM 1726 C C . CYS A 1 206 ? 6.184 7.541 -20.877 1.00 95.25 206 CYS A C 1
ATOM 1728 O O . CYS A 1 206 ? 6.008 6.349 -21.145 1.00 95.25 20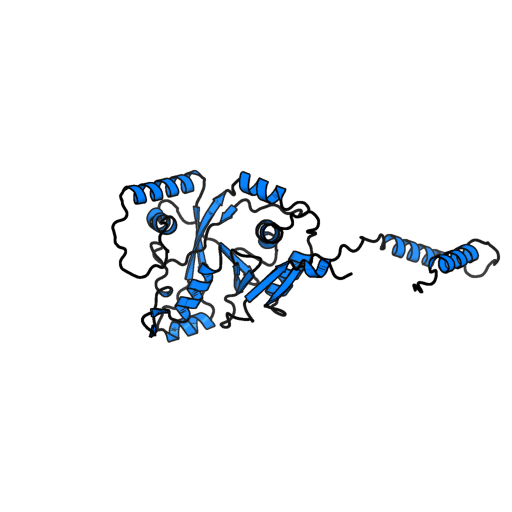6 CYS A O 1
ATOM 1730 N N . ARG A 1 207 ? 6.450 8.446 -21.828 1.00 92.62 207 ARG A N 1
ATOM 1731 C CA . ARG A 1 207 ? 6.600 8.083 -23.244 1.00 92.62 207 ARG A CA 1
ATOM 1732 C C . ARG A 1 207 ? 7.703 7.031 -23.407 1.00 92.62 207 ARG A C 1
ATOM 1734 O O . ARG A 1 207 ? 8.737 7.094 -22.750 1.00 92.62 207 ARG A O 1
ATOM 1741 N N . GLY A 1 208 ? 7.467 6.058 -24.285 1.00 87.25 208 GLY A N 1
ATOM 1742 C CA . GLY A 1 208 ? 8.402 4.961 -24.556 1.00 87.25 208 GLY A CA 1
ATOM 1743 C C . GLY A 1 208 ? 8.216 3.708 -23.692 1.00 87.25 208 GLY A C 1
ATOM 1744 O O . GLY A 1 208 ? 8.754 2.664 -24.055 1.00 87.25 208 GLY A O 1
ATOM 1745 N N . ILE A 1 209 ? 7.414 3.752 -22.620 1.00 93.44 209 ILE A N 1
ATOM 1746 C CA . ILE A 1 209 ? 7.037 2.556 -21.850 1.00 93.44 209 ILE A CA 1
ATOM 1747 C C . ILE A 1 209 ? 5.713 2.004 -22.408 1.00 93.44 209 ILE A C 1
ATOM 1749 O O . ILE A 1 209 ? 4.675 2.644 -22.244 1.00 93.44 209 ILE A O 1
ATOM 1753 N N . PRO A 1 210 ? 5.697 0.820 -23.054 1.00 93.12 210 PRO A N 1
ATOM 1754 C CA . PRO A 1 210 ? 4.510 0.274 -23.713 1.00 93.12 210 PRO A CA 1
ATOM 1755 C C . PRO A 1 210 ? 3.607 -0.491 -22.730 1.00 93.12 210 PRO A C 1
ATOM 1757 O O . PRO A 1 210 ? 3.193 -1.618 -22.996 1.00 93.12 210 PRO A O 1
ATOM 1760 N N . LEU A 1 211 ? 3.333 0.101 -21.569 1.00 94.94 211 LEU A N 1
ATOM 1761 C CA . LEU A 1 211 ? 2.462 -0.461 -20.539 1.00 94.94 211 LEU A CA 1
ATOM 1762 C C . LEU A 1 211 ? 1.310 0.499 -20.263 1.00 94.94 211 LEU A C 1
ATOM 1764 O O . LEU A 1 211 ? 1.443 1.714 -20.410 1.00 94.94 211 LEU A O 1
ATOM 1768 N N . ARG A 1 212 ? 0.167 -0.061 -19.872 1.00 93.25 212 ARG A N 1
ATOM 1769 C CA . ARG A 1 212 ? -1.002 0.730 -19.488 1.00 93.25 212 ARG A CA 1
ATOM 1770 C C . ARG A 1 212 ? -0.917 1.074 -18.011 1.00 93.25 212 ARG A C 1
ATOM 1772 O O . ARG A 1 212 ? -0.286 0.363 -17.241 1.00 93.25 212 ARG A O 1
ATOM 1779 N N . ILE A 1 213 ? -1.542 2.170 -17.619 1.00 93.75 213 ILE A N 1
ATOM 1780 C CA . ILE A 1 213 ? -1.774 2.446 -16.202 1.00 93.75 213 ILE A CA 1
ATOM 1781 C C . ILE A 1 213 ? -2.887 1.535 -15.678 1.00 93.75 213 ILE A C 1
ATOM 1783 O O . ILE A 1 213 ? -3.761 1.126 -16.442 1.00 93.75 213 ILE A O 1
ATOM 1787 N N . SER A 1 214 ? -2.857 1.222 -14.383 1.00 90.69 214 SER A N 1
ATOM 1788 C CA . SER A 1 214 ? -3.979 0.560 -13.713 1.00 90.69 214 SER A CA 1
ATOM 1789 C C . SER A 1 214 ? -5.275 1.354 -13.914 1.00 90.69 214 SER A C 1
ATOM 1791 O O . SER A 1 214 ? -5.296 2.579 -13.776 1.00 90.69 214 SER A O 1
ATOM 1793 N N . GLU A 1 215 ? -6.369 0.647 -14.191 1.00 93.94 215 GLU A N 1
ATOM 1794 C CA . GLU A 1 215 ? -7.719 1.226 -14.223 1.00 93.94 215 GLU A CA 1
ATOM 1795 C C . GLU A 1 215 ? -8.255 1.532 -12.815 1.00 93.94 215 GLU A C 1
ATOM 1797 O O . GLU A 1 215 ? -9.245 2.247 -12.668 1.00 93.94 215 GLU A O 1
ATOM 1802 N N . ILE A 1 216 ? -7.584 1.013 -11.783 1.00 92.69 216 ILE A N 1
ATOM 1803 C CA . ILE A 1 216 ? -7.941 1.167 -10.375 1.00 92.69 216 ILE A CA 1
ATOM 1804 C C . ILE A 1 216 ? -6.928 2.092 -9.698 1.00 92.69 216 ILE A C 1
ATOM 1806 O O . ILE A 1 216 ? -5.724 1.813 -9.690 1.00 92.69 216 ILE A O 1
ATOM 1810 N N . TRP A 1 217 ? -7.443 3.164 -9.104 1.00 92.50 217 TRP A N 1
ATOM 1811 C CA . TRP A 1 217 ? -6.754 3.978 -8.113 1.00 92.50 217 TRP A CA 1
ATOM 1812 C C . TRP A 1 217 ? -6.813 3.302 -6.743 1.00 92.50 217 TRP A C 1
ATOM 1814 O O . TRP A 1 217 ? -7.838 2.730 -6.368 1.00 92.50 217 TRP A O 1
ATOM 1824 N N . THR A 1 218 ? -5.745 3.434 -5.961 1.00 91.31 218 THR A N 1
ATOM 1825 C CA . THR A 1 218 ? -5.668 2.915 -4.595 1.00 91.31 218 THR A CA 1
ATOM 1826 C C . THR A 1 218 ? -5.142 3.994 -3.654 1.00 91.31 218 THR A C 1
ATOM 1828 O O . THR A 1 218 ? -4.113 4.608 -3.942 1.00 91.31 218 THR A O 1
ATOM 1831 N N . GLY A 1 219 ? -5.831 4.218 -2.537 1.00 89.38 219 GLY A N 1
ATOM 1832 C CA . GLY A 1 219 ? -5.404 5.146 -1.490 1.00 89.38 219 GLY A CA 1
ATOM 1833 C C . GLY A 1 219 ? -4.397 4.540 -0.512 1.00 89.38 219 GLY A C 1
ATOM 1834 O O . GLY A 1 219 ? -3.810 3.490 -0.769 1.00 89.38 219 GLY A O 1
ATOM 1835 N N . ALA A 1 220 ? -4.206 5.206 0.626 1.00 88.62 220 ALA A N 1
ATOM 1836 C CA . ALA A 1 220 ? -3.337 4.718 1.693 1.00 88.62 220 ALA A CA 1
ATOM 1837 C C . ALA A 1 220 ? -3.835 3.386 2.280 1.00 88.62 220 ALA A C 1
ATOM 1839 O O . ALA A 1 220 ? -5.024 3.056 2.209 1.00 88.62 220 ALA A O 1
ATOM 1840 N N . LEU A 1 221 ? -2.899 2.624 2.840 1.00 91.81 221 LEU A N 1
ATOM 1841 C CA . LEU A 1 221 ? -3.156 1.353 3.500 1.00 91.81 221 LEU A CA 1
ATOM 1842 C C . LEU A 1 221 ? -3.340 1.582 5.007 1.00 91.81 221 LEU A C 1
ATOM 1844 O O . LEU A 1 221 ? -2.564 2.313 5.614 1.00 91.81 221 LEU A O 1
ATOM 1848 N N . TYR A 1 222 ? -4.335 0.939 5.616 1.00 92.75 222 TYR A N 1
ATOM 1849 C CA . TYR A 1 222 ? -4.659 1.097 7.036 1.00 92.75 222 TYR A CA 1
ATOM 1850 C C . TYR A 1 222 ? -4.792 -0.263 7.720 1.00 92.75 222 TYR A C 1
ATOM 1852 O O . TYR A 1 222 ? -5.428 -1.167 7.193 1.00 92.75 222 TYR A O 1
ATOM 1860 N N . LEU A 1 223 ? -4.227 -0.402 8.914 1.00 94.12 223 LEU A N 1
ATOM 1861 C CA . LEU A 1 223 ? -4.490 -1.494 9.854 1.00 94.12 223 LEU A CA 1
ATOM 1862 C C . LEU A 1 223 ? -5.687 -1.169 10.743 1.00 94.12 223 LEU A C 1
ATOM 1864 O O . LEU A 1 223 ? -5.638 -0.188 11.492 1.00 94.12 223 LEU A O 1
ATOM 1868 N N . VAL A 1 224 ? -6.711 -2.014 10.697 1.00 94.19 224 VAL A N 1
ATOM 1869 C CA . VAL A 1 224 ? -7.981 -1.835 11.415 1.00 94.19 224 VAL A CA 1
ATOM 1870 C C . VAL A 1 224 ? -8.256 -3.001 12.365 1.00 94.19 224 VAL A C 1
ATOM 1872 O O . VAL A 1 224 ? -7.703 -4.089 12.205 1.00 94.19 224 VAL A O 1
ATOM 1875 N N . ASN A 1 225 ? -9.106 -2.783 13.365 1.00 93.12 225 ASN A N 1
ATOM 1876 C CA . ASN A 1 225 ? -9.549 -3.840 14.276 1.00 93.12 225 ASN A CA 1
ATOM 1877 C C . ASN A 1 225 ? -10.499 -4.849 13.593 1.00 93.12 225 ASN A C 1
ATOM 1879 O O . ASN A 1 225 ? -10.954 -4.633 12.472 1.00 93.12 225 ASN A O 1
ATOM 1883 N N . ASP A 1 226 ? -10.819 -5.956 14.269 1.00 91.44 226 ASP A N 1
ATOM 1884 C CA . ASP A 1 226 ? -11.689 -7.013 13.719 1.00 91.44 226 ASP A CA 1
ATOM 1885 C C . ASP A 1 226 ? -13.130 -6.552 13.446 1.00 91.44 226 ASP A C 1
ATOM 1887 O O . ASP A 1 226 ? -13.779 -7.070 12.537 1.00 91.44 226 ASP A O 1
ATOM 1891 N N . SER A 1 227 ? -13.615 -5.558 14.197 1.00 89.94 227 SER A N 1
ATOM 1892 C CA . SER A 1 227 ? -14.933 -4.940 13.999 1.00 89.94 227 SER A CA 1
ATOM 1893 C C . SER A 1 227 ? -14.984 -3.986 12.801 1.00 89.94 227 SER A C 1
ATOM 1895 O O . SER A 1 227 ? -16.071 -3.572 12.401 1.00 89.94 227 SER A O 1
ATOM 1897 N N . LEU A 1 228 ? -13.830 -3.650 12.209 1.00 89.00 228 LEU A N 1
ATOM 1898 C CA . LEU A 1 228 ? -13.696 -2.725 11.082 1.00 89.00 228 LEU A CA 1
ATOM 1899 C C . LEU A 1 228 ? -14.296 -1.340 11.371 1.00 89.00 228 LEU A C 1
ATOM 1901 O O . LEU A 1 228 ? -14.876 -0.723 10.483 1.00 89.00 228 LEU A O 1
ATOM 1905 N N . ASP A 1 229 ? -14.171 -0.849 12.602 1.00 84.88 229 ASP A N 1
ATOM 1906 C CA . ASP A 1 229 ? -14.701 0.453 13.040 1.00 84.88 229 ASP A CA 1
ATOM 1907 C C . ASP A 1 229 ? -13.621 1.379 13.630 1.00 84.88 229 ASP A C 1
ATOM 1909 O O . ASP A 1 229 ? -13.864 2.564 13.882 1.00 84.88 229 ASP A O 1
ATOM 1913 N N . GLY A 1 230 ? -12.398 0.871 13.793 1.00 87.38 230 GLY A N 1
ATOM 1914 C CA . GLY A 1 230 ? -11.309 1.593 14.433 1.00 87.38 230 GLY A CA 1
ATOM 1915 C C . GLY A 1 230 ? -9.921 1.058 14.083 1.00 87.38 230 GLY A C 1
ATOM 1916 O O . GLY A 1 230 ? -9.784 0.098 13.319 1.00 87.38 230 GLY A O 1
ATOM 1917 N N . PRO A 1 231 ? -8.868 1.697 14.618 1.00 91.38 231 PRO A N 1
ATOM 1918 C CA . PRO A 1 231 ? -7.495 1.273 14.395 1.00 91.38 231 PRO A CA 1
ATOM 1919 C C . PRO A 1 231 ? -7.216 -0.089 15.031 1.00 91.38 231 PRO A C 1
ATOM 1921 O O . PRO A 1 231 ? -7.799 -0.442 16.054 1.00 91.38 231 PRO A O 1
ATOM 1924 N N . GLU A 1 232 ? -6.288 -0.840 14.437 1.00 93.88 232 GLU A N 1
ATOM 1925 C CA . GLU A 1 232 ? -5.759 -2.076 15.022 1.00 93.88 232 GLU A CA 1
ATOM 1926 C C . GLU A 1 232 ? -5.183 -1.797 16.428 1.00 93.88 232 GLU A C 1
ATOM 1928 O O . GLU A 1 232 ? -4.183 -1.078 16.537 1.00 93.88 232 GLU A O 1
ATOM 1933 N N . PRO A 1 233 ? -5.764 -2.353 17.510 1.00 91.88 233 PRO A N 1
ATOM 1934 C CA . PRO A 1 233 ? -5.355 -2.039 18.880 1.00 91.88 233 PRO A CA 1
ATOM 1935 C C . PRO A 1 233 ? -3.907 -2.440 19.177 1.00 91.88 233 PRO A C 1
ATOM 1937 O O . PRO A 1 233 ? -3.227 -1.786 19.972 1.00 91.88 233 PRO A O 1
ATOM 1940 N N . ARG A 1 234 ? -3.384 -3.476 18.510 1.00 93.12 234 ARG A N 1
ATOM 1941 C CA . ARG A 1 234 ? -1.984 -3.886 18.675 1.00 93.12 234 ARG A CA 1
ATOM 1942 C C . ARG A 1 234 ? -0.998 -2.869 18.090 1.00 93.12 234 ARG A C 1
ATOM 1944 O O . ARG A 1 234 ? 0.183 -2.927 18.417 1.00 93.12 234 ARG A O 1
ATOM 1951 N N . ALA A 1 235 ? -1.449 -1.924 17.260 1.00 91.62 235 ALA A N 1
ATOM 1952 C CA . ALA A 1 235 ? -0.610 -0.851 16.719 1.00 91.62 235 ALA A CA 1
ATOM 1953 C C . ALA A 1 235 ? -0.325 0.257 17.751 1.00 91.62 235 ALA A C 1
ATOM 1955 O O . ALA A 1 235 ? 0.564 1.084 17.538 1.00 91.62 235 ALA A O 1
ATOM 1956 N N . THR A 1 236 ? -1.048 0.268 18.874 1.00 88.50 236 THR A N 1
ATOM 1957 C CA . THR A 1 236 ? -0.997 1.313 19.908 1.00 88.50 236 THR A CA 1
ATOM 1958 C C . THR A 1 236 ? -0.697 0.728 21.293 1.00 88.50 236 THR A C 1
ATOM 1960 O O . THR A 1 236 ? -1.261 1.159 22.294 1.00 88.50 236 THR A O 1
ATOM 1963 N N . VAL A 1 237 ? 0.179 -0.281 21.371 1.00 87.62 237 VAL A N 1
ATOM 1964 C CA . VAL A 1 237 ? 0.658 -0.847 22.651 1.00 87.62 237 VAL A CA 1
ATOM 1965 C C . VAL A 1 237 ? 2.029 -0.277 23.007 1.00 87.62 237 VAL A C 1
ATOM 1967 O O . VAL A 1 237 ? 2.912 -0.224 22.142 1.00 87.62 237 VAL A O 1
ATOM 1970 N N . TYR A 1 238 ? 2.221 0.091 24.278 1.00 85.62 238 TYR A N 1
ATOM 1971 C CA . TYR A 1 238 ? 3.397 0.802 24.792 1.00 85.62 238 TYR A CA 1
ATOM 1972 C C . TYR A 1 238 ? 4.162 -0.003 25.848 1.00 85.62 238 TYR A C 1
ATOM 1974 O O . TYR A 1 238 ? 3.574 -0.739 26.634 1.00 85.62 238 TYR A O 1
ATOM 1982 N N . MET A 1 239 ? 5.487 0.164 25.879 1.00 79.69 239 MET A N 1
ATOM 1983 C CA . MET A 1 239 ? 6.409 -0.485 26.828 1.00 79.69 239 MET A CA 1
ATOM 1984 C C . MET A 1 239 ? 6.713 0.371 28.071 1.00 79.69 239 MET A C 1
ATOM 1986 O O . MET A 1 239 ? 7.563 -0.004 28.875 1.00 79.69 239 MET A O 1
ATOM 1990 N N . GLY A 1 240 ? 6.057 1.526 28.220 1.00 69.56 240 GLY A N 1
ATOM 1991 C CA . GLY A 1 240 ? 6.327 2.523 29.261 1.00 69.56 240 GLY A CA 1
ATOM 1992 C C . GLY A 1 240 ? 6.946 3.817 28.719 1.00 69.56 240 GLY A C 1
ATOM 1993 O O . GLY A 1 240 ? 7.148 3.978 27.511 1.00 69.56 240 GLY A O 1
ATOM 1994 N N . GLN A 1 241 ? 7.227 4.763 29.620 1.00 60.66 241 GLN A N 1
ATOM 1995 C CA . GLN A 1 241 ? 7.835 6.053 29.283 1.00 60.66 241 GLN A CA 1
ATOM 1996 C C . GLN A 1 241 ? 9.364 5.967 29.332 1.00 60.66 241 GLN A C 1
ATOM 1998 O O . GLN A 1 241 ? 9.942 5.580 30.349 1.00 60.66 241 GLN A O 1
ATOM 2003 N N . LYS A 1 242 ? 10.038 6.392 28.260 1.00 52.66 242 LYS A N 1
ATOM 2004 C CA . LYS A 1 242 ? 11.487 6.639 28.268 1.00 52.66 242 LYS A CA 1
ATOM 2005 C C . LYS A 1 242 ? 11.722 8.095 27.873 1.00 52.66 242 LYS A C 1
ATOM 2007 O O . LYS A 1 242 ? 11.327 8.507 26.789 1.00 52.66 242 LYS A O 1
ATOM 2012 N N . HIS A 1 243 ? 12.339 8.878 28.762 1.00 52.84 243 HIS A N 1
ATOM 2013 C CA . HIS A 1 243 ? 12.552 10.326 28.585 1.00 52.84 243 HIS A CA 1
ATOM 2014 C C . HIS A 1 243 ? 11.260 11.136 28.335 1.00 52.84 243 HIS A C 1
ATOM 2016 O O . HIS A 1 243 ? 11.259 12.054 27.524 1.00 52.84 243 HIS A O 1
ATOM 2022 N N . GLY A 1 244 ? 10.153 10.783 29.000 1.00 59.75 244 GLY A N 1
ATOM 2023 C CA . GLY A 1 244 ? 8.875 11.505 28.884 1.00 59.75 244 GLY A CA 1
ATOM 2024 C C . GLY A 1 244 ? 8.049 11.191 27.631 1.00 59.75 244 GLY A C 1
ATOM 2025 O O . GLY A 1 244 ? 6.921 11.656 27.536 1.00 59.75 244 GLY A O 1
ATOM 2026 N N . ASN A 1 245 ? 8.562 10.365 26.711 1.00 64.94 245 ASN A N 1
ATOM 2027 C CA . ASN A 1 245 ? 7.824 9.907 25.534 1.00 64.94 245 ASN A CA 1
ATOM 2028 C C . ASN A 1 245 ? 7.348 8.461 25.719 1.00 64.94 245 ASN A C 1
ATOM 2030 O O . ASN A 1 245 ? 8.112 7.592 26.158 1.00 64.94 245 ASN A O 1
ATOM 2034 N N . GLU A 1 246 ? 6.094 8.195 25.355 1.00 71.31 246 GLU A N 1
ATOM 2035 C CA . GLU A 1 246 ? 5.551 6.840 25.305 1.00 71.31 246 GLU A CA 1
ATOM 2036 C C . GLU A 1 246 ? 6.238 6.047 24.188 1.00 71.31 246 GLU A C 1
ATOM 2038 O O . GLU A 1 246 ? 6.200 6.420 23.012 1.00 71.31 246 GLU A O 1
ATOM 2043 N N . MET A 1 247 ? 6.890 4.939 24.547 1.00 81.00 247 MET A N 1
ATOM 2044 C CA . MET A 1 247 ? 7.571 4.093 23.572 1.00 81.00 247 MET A CA 1
ATOM 2045 C C . MET A 1 247 ? 6.675 2.922 23.183 1.00 81.00 247 MET A C 1
ATOM 2047 O O . MET A 1 247 ? 6.358 2.068 24.007 1.00 81.00 247 MET A O 1
ATOM 2051 N N . LEU A 1 248 ? 6.299 2.862 21.909 1.00 86.81 248 LEU A N 1
ATOM 2052 C CA . LEU A 1 248 ? 5.603 1.714 21.333 1.00 86.81 248 LEU A CA 1
ATOM 2053 C C . LEU A 1 248 ? 6.417 0.424 21.505 1.00 86.81 248 LEU A C 1
ATOM 2055 O O . LEU A 1 248 ? 7.647 0.451 21.375 1.00 86.81 248 LEU A O 1
ATOM 2059 N N . THR A 1 249 ? 5.732 -0.705 21.717 1.00 89.75 249 THR A N 1
ATOM 2060 C CA . THR A 1 249 ? 6.364 -2.035 21.644 1.00 89.75 249 THR A CA 1
ATOM 2061 C C . THR A 1 249 ? 7.043 -2.244 20.301 1.00 89.75 249 THR A C 1
ATOM 2063 O O . THR A 1 249 ? 6.683 -1.609 19.304 1.00 89.75 249 THR A O 1
ATOM 2066 N N . TRP A 1 250 ? 8.038 -3.134 20.260 1.00 87.81 250 TRP A N 1
ATOM 2067 C CA . TRP A 1 250 ? 8.670 -3.485 18.993 1.00 87.81 250 TRP A CA 1
ATOM 2068 C C . TRP A 1 250 ? 7.624 -3.965 17.978 1.00 87.81 250 TRP A C 1
ATOM 2070 O O . TRP A 1 250 ? 7.568 -3.420 16.878 1.00 87.81 250 TRP A O 1
ATOM 2080 N N . PHE A 1 251 ? 6.712 -4.853 18.393 1.00 91.12 251 PHE A N 1
ATOM 2081 C CA . PHE A 1 251 ? 5.575 -5.300 17.585 1.00 91.12 251 PHE A CA 1
ATOM 2082 C C . PHE A 1 251 ? 4.760 -4.123 17.022 1.00 91.12 251 PHE A C 1
ATOM 2084 O O . PHE A 1 251 ? 4.612 -4.004 15.805 1.00 91.12 251 PHE A O 1
ATOM 2091 N N . SER A 1 252 ? 4.297 -3.209 17.885 1.00 91.69 252 SER A N 1
ATOM 2092 C CA . SER A 1 252 ? 3.487 -2.052 17.477 1.00 91.69 252 SER A CA 1
ATOM 2093 C C . SER A 1 252 ? 4.220 -1.174 16.454 1.00 91.69 252 SER A C 1
ATOM 2095 O O . SER A 1 252 ? 3.633 -0.735 15.465 1.00 91.69 252 SER A O 1
ATOM 2097 N N . ARG A 1 253 ? 5.523 -0.925 16.667 1.00 88.06 253 ARG A N 1
ATOM 2098 C CA . ARG A 1 253 ? 6.361 -0.131 15.748 1.00 88.06 253 ARG A CA 1
ATOM 2099 C C . ARG A 1 253 ? 6.486 -0.790 14.383 1.00 88.06 253 ARG A C 1
ATOM 2101 O O . ARG A 1 253 ? 6.448 -0.093 13.368 1.00 88.06 253 ARG A O 1
ATOM 2108 N N . ILE A 1 254 ? 6.658 -2.108 14.366 1.00 87.81 254 ILE A N 1
ATOM 2109 C CA . ILE A 1 254 ? 6.782 -2.894 13.142 1.00 87.81 254 ILE A CA 1
ATOM 2110 C C . ILE A 1 254 ? 5.498 -2.809 12.319 1.00 87.81 254 ILE A C 1
ATOM 2112 O O . ILE A 1 254 ? 5.556 -2.421 11.153 1.00 87.81 254 ILE A O 1
ATOM 2116 N N . ILE A 1 255 ? 4.339 -3.112 12.911 1.00 90.12 255 ILE A N 1
ATOM 2117 C CA . ILE A 1 255 ? 3.086 -3.131 12.145 1.00 90.12 255 ILE A CA 1
ATOM 2118 C C . ILE A 1 255 ? 2.673 -1.725 11.695 1.00 90.12 255 ILE A C 1
ATOM 2120 O O . ILE A 1 255 ? 2.203 -1.560 10.573 1.00 90.12 255 ILE A O 1
ATOM 2124 N N . ARG A 1 256 ? 2.960 -0.680 12.487 1.00 88.06 256 ARG A N 1
ATOM 2125 C CA . ARG A 1 256 ? 2.796 0.711 12.033 1.00 88.06 256 ARG A CA 1
ATOM 2126 C C . ARG A 1 256 ? 3.709 1.045 10.861 1.00 88.06 256 ARG A C 1
ATOM 2128 O O . ARG A 1 256 ? 3.258 1.635 9.890 1.00 88.06 256 ARG A O 1
ATOM 2135 N N . SER A 1 257 ? 4.961 0.591 10.892 1.00 83.69 257 SER A N 1
ATOM 2136 C CA . SER A 1 257 ? 5.897 0.810 9.783 1.00 83.69 257 SER A CA 1
ATOM 2137 C C . SER A 1 257 ? 5.441 0.151 8.474 1.00 83.69 257 SER A C 1
ATOM 2139 O O . SER A 1 257 ? 5.834 0.628 7.414 1.00 83.69 257 SER A O 1
ATOM 2141 N N . MET A 1 258 ? 4.623 -0.913 8.520 1.00 86.25 258 MET A N 1
ATOM 2142 C CA . MET A 1 258 ? 4.037 -1.533 7.318 1.00 86.25 258 MET A CA 1
ATOM 2143 C C . MET A 1 258 ? 3.062 -0.596 6.590 1.00 86.25 258 MET A C 1
ATOM 2145 O O . MET A 1 258 ? 3.000 -0.630 5.364 1.00 86.25 258 MET A O 1
ATOM 2149 N N . VAL A 1 259 ? 2.316 0.234 7.327 1.00 86.56 259 VAL A N 1
ATOM 2150 C CA . VAL A 1 259 ? 1.332 1.179 6.764 1.00 86.56 259 VAL A CA 1
ATOM 2151 C C . VAL A 1 259 ? 1.890 2.591 6.587 1.00 86.56 259 VAL A C 1
ATOM 2153 O O . VAL A 1 259 ? 1.582 3.241 5.593 1.00 86.56 259 VAL A O 1
ATOM 2156 N N . ASP A 1 260 ? 2.780 3.041 7.477 1.00 75.00 260 ASP A N 1
ATOM 2157 C CA . ASP A 1 260 ? 3.443 4.352 7.380 1.00 75.00 260 ASP A CA 1
ATOM 2158 C C . ASP A 1 260 ? 4.335 4.440 6.134 1.00 75.00 260 ASP A C 1
ATOM 2160 O O . ASP A 1 260 ? 4.489 5.504 5.536 1.00 75.00 260 ASP A O 1
ATOM 2164 N N . LYS A 1 261 ? 4.928 3.310 5.735 1.00 64.12 261 LYS A N 1
ATOM 2165 C CA . LYS A 1 261 ? 5.823 3.212 4.581 1.00 64.12 261 LYS A CA 1
ATOM 2166 C C . LYS A 1 261 ? 5.133 2.685 3.335 1.00 64.12 261 LYS A C 1
ATOM 2168 O O . LYS A 1 261 ? 5.826 2.149 2.477 1.00 64.12 261 LYS A O 1
ATOM 2173 N N . GLY A 1 262 ? 3.810 2.787 3.198 1.00 62.12 262 GLY A N 1
ATOM 2174 C CA . GLY A 1 262 ? 3.272 2.438 1.897 1.00 62.12 262 GLY A CA 1
ATOM 2175 C C . GLY A 1 262 ? 1.825 2.704 1.559 1.00 62.12 262 GLY A C 1
ATOM 2176 O O . GLY A 1 262 ? 0.901 2.453 2.322 1.00 62.12 262 GLY A O 1
ATOM 2177 N N . GLY A 1 263 ? 1.649 3.140 0.311 1.00 70.38 263 GLY A N 1
ATOM 2178 C CA . GLY A 1 263 ? 0.350 3.227 -0.348 1.00 70.38 263 GLY A CA 1
ATOM 2179 C C . GLY A 1 263 ? -0.032 1.964 -1.123 1.00 70.38 263 GLY A C 1
ATOM 2180 O O . GLY A 1 263 ? -1.182 1.845 -1.525 1.00 70.38 263 GLY A O 1
ATOM 2181 N N . LYS A 1 264 ? 0.892 1.020 -1.368 1.00 86.31 264 LYS A N 1
ATOM 2182 C CA . LYS A 1 264 ? 0.589 -0.231 -2.085 1.00 86.31 264 LYS A CA 1
ATOM 2183 C C . LYS A 1 264 ? 1.244 -1.437 -1.408 1.00 86.31 264 LYS A C 1
ATOM 2185 O O . LYS A 1 264 ? 2.299 -1.343 -0.781 1.00 86.31 264 LYS A O 1
ATOM 2190 N N . LEU A 1 265 ? 0.580 -2.576 -1.550 1.00 90.69 265 LEU A N 1
ATOM 2191 C CA . LEU A 1 265 ? 0.956 -3.863 -0.987 1.00 90.69 265 LEU A CA 1
ATOM 2192 C C . LEU A 1 265 ? 0.956 -4.897 -2.110 1.00 90.69 265 LEU A C 1
ATOM 2194 O O . LEU A 1 265 ? -0.023 -5.014 -2.848 1.00 90.69 265 LEU A O 1
ATOM 2198 N N . TYR A 1 266 ? 2.032 -5.673 -2.189 1.00 92.56 266 TYR A N 1
ATOM 2199 C CA . TYR A 1 266 ? 2.171 -6.762 -3.145 1.00 92.56 266 TYR A CA 1
ATOM 2200 C C . TYR A 1 266 ? 2.663 -8.034 -2.460 1.00 92.56 266 TYR A C 1
ATOM 2202 O O . TYR A 1 266 ? 3.305 -7.993 -1.414 1.00 92.56 266 TYR A O 1
ATOM 2210 N N . LEU A 1 267 ? 2.399 -9.173 -3.084 1.00 93.56 267 LEU A N 1
ATOM 2211 C CA . LEU A 1 267 ? 2.920 -10.476 -2.709 1.00 93.56 267 LEU A CA 1
ATOM 2212 C C . LEU A 1 267 ? 4.002 -10.884 -3.710 1.00 93.56 267 LEU A C 1
ATOM 2214 O O . LEU A 1 267 ? 3.735 -10.997 -4.909 1.00 93.56 267 LEU A O 1
ATOM 2218 N N . TYR A 1 268 ? 5.211 -11.141 -3.215 1.00 92.38 268 TYR A N 1
ATOM 2219 C CA . TYR A 1 268 ? 6.277 -11.792 -3.975 1.00 92.38 268 TYR A CA 1
ATOM 2220 C C . TYR A 1 268 ? 6.500 -13.181 -3.391 1.00 92.38 268 TYR A C 1
ATOM 2222 O O . TYR A 1 268 ? 6.944 -13.297 -2.251 1.00 92.38 268 TYR A O 1
ATOM 2230 N N . ARG A 1 269 ? 6.189 -14.231 -4.164 1.00 90.69 269 ARG A N 1
ATOM 2231 C CA . ARG A 1 269 ? 6.213 -15.628 -3.678 1.00 90.69 269 ARG A CA 1
ATOM 2232 C C . ARG A 1 269 ? 5.451 -15.786 -2.357 1.00 90.69 269 ARG A C 1
ATOM 2234 O O . ARG A 1 269 ? 5.976 -16.324 -1.392 1.00 90.69 269 ARG A O 1
ATOM 2241 N N . ASP A 1 270 ? 4.250 -15.214 -2.327 1.00 90.00 270 ASP A N 1
ATOM 2242 C CA . ASP A 1 270 ? 3.325 -15.227 -1.188 1.00 90.00 270 ASP A CA 1
ATOM 2243 C C . ASP A 1 270 ? 3.826 -14.485 0.069 1.00 90.00 270 ASP A C 1
ATOM 2245 O O . ASP A 1 270 ? 3.144 -14.468 1.090 1.00 90.00 270 ASP A O 1
ATOM 2249 N N . ILE A 1 271 ? 4.964 -13.783 -0.020 1.00 90.69 271 ILE A N 1
ATOM 2250 C CA . ILE A 1 271 ? 5.490 -12.930 1.050 1.00 90.69 271 ILE A CA 1
ATOM 2251 C C . ILE A 1 271 ? 5.039 -11.475 0.831 1.00 90.69 271 ILE A C 1
ATOM 2253 O O . ILE A 1 271 ? 5.302 -10.912 -0.242 1.00 90.69 271 ILE A O 1
ATOM 2257 N N . PRO A 1 272 ? 4.416 -10.833 1.834 1.00 91.62 272 PRO A N 1
ATOM 2258 C CA . PRO A 1 272 ? 3.979 -9.440 1.755 1.00 91.62 272 PRO A CA 1
ATOM 2259 C C . PRO A 1 272 ? 5.139 -8.445 1.646 1.00 91.62 272 PRO A C 1
ATOM 2261 O O . PRO A 1 272 ? 6.114 -8.508 2.397 1.00 91.62 272 PRO A O 1
ATOM 2264 N N . HIS A 1 273 ? 5.010 -7.516 0.701 1.00 90.81 273 HIS A N 1
ATOM 2265 C CA . HIS A 1 273 ? 5.933 -6.424 0.420 1.00 90.81 273 HIS A CA 1
ATOM 2266 C C . HIS A 1 273 ? 5.173 -5.097 0.383 1.00 90.81 273 HIS A C 1
ATOM 2268 O O . HIS A 1 273 ? 4.285 -4.902 -0.451 1.00 90.81 273 HIS A O 1
ATOM 2274 N N . PHE A 1 274 ? 5.553 -4.179 1.262 1.00 89.06 274 PHE A N 1
ATOM 2275 C CA . PHE A 1 274 ? 4.947 -2.858 1.411 1.00 89.06 274 PHE A CA 1
ATOM 2276 C C . PHE A 1 274 ? 5.802 -1.842 0.665 1.00 89.06 274 PHE A C 1
ATOM 2278 O O . PHE A 1 274 ? 6.998 -1.743 0.943 1.00 89.06 274 PHE A O 1
ATOM 2285 N N . SER A 1 275 ? 5.220 -1.149 -0.315 1.00 86.75 275 SER A N 1
ATOM 2286 C CA . SER A 1 275 ? 5.949 -0.188 -1.147 1.00 86.75 275 SER A CA 1
ATOM 2287 C C . SER A 1 275 ? 5.841 1.222 -0.594 1.00 86.75 275 SER A C 1
ATOM 2289 O O . SER A 1 275 ? 4.715 1.676 -0.391 1.00 86.75 275 SER A O 1
ATOM 2291 N N . ASP A 1 276 ? 6.944 1.954 -0.510 1.00 72.94 276 ASP A N 1
ATOM 2292 C CA . ASP A 1 276 ? 6.918 3.372 -0.148 1.00 72.94 276 ASP A CA 1
ATOM 2293 C C . ASP A 1 276 ? 6.213 4.231 -1.205 1.00 72.94 276 ASP A C 1
ATOM 2295 O O . ASP A 1 276 ? 6.156 3.927 -2.400 1.00 72.94 276 ASP A O 1
ATOM 2299 N N . SER A 1 277 ? 5.651 5.332 -0.725 1.00 64.88 277 SER A N 1
ATOM 2300 C CA . SER A 1 277 ? 5.195 6.464 -1.519 1.00 64.88 277 SER A CA 1
ATOM 2301 C C . SER A 1 277 ? 6.344 7.213 -2.215 1.00 64.88 277 SER A C 1
ATOM 2303 O O . SER A 1 277 ? 6.126 7.808 -3.277 1.00 64.88 277 SER A O 1
ATOM 2305 N N . PHE A 1 278 ? 7.567 7.151 -1.671 1.00 63.84 278 PHE A N 1
ATOM 2306 C CA . PHE A 1 278 ? 8.757 7.806 -2.216 1.00 63.84 278 PHE A CA 1
ATOM 2307 C C . PHE A 1 278 ? 9.691 6.808 -2.927 1.00 63.84 278 PHE A C 1
ATOM 2309 O O . PHE A 1 278 ? 10.128 5.816 -2.358 1.00 63.84 278 PHE A O 1
ATOM 2316 N N . GLY A 1 279 ? 10.026 7.089 -4.191 1.00 74.94 279 GLY A N 1
ATOM 2317 C CA . GLY A 1 279 ? 10.963 6.275 -4.980 1.00 74.94 279 GLY A CA 1
ATOM 2318 C C . GLY A 1 279 ? 10.457 4.869 -5.325 1.00 74.94 279 GLY A C 1
ATOM 2319 O O . GLY A 1 279 ? 9.248 4.645 -5.432 1.00 74.94 279 GLY A O 1
ATOM 2320 N N . ILE A 1 280 ? 11.391 3.943 -5.562 1.00 86.12 280 ILE A N 1
ATOM 2321 C CA . ILE A 1 28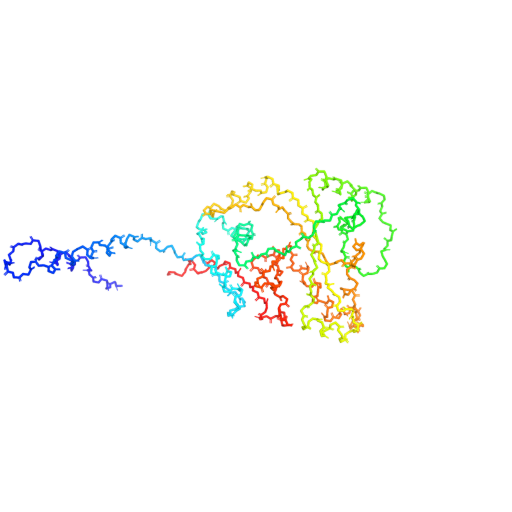0 ? 11.129 2.506 -5.716 1.00 86.12 280 ILE A CA 1
ATOM 2322 C C . ILE A 1 280 ? 11.740 1.804 -4.508 1.00 86.12 280 ILE A C 1
ATOM 2324 O O . ILE A 1 280 ? 12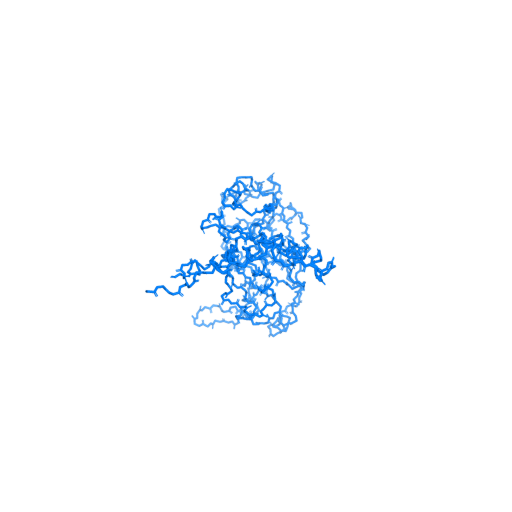.870 1.307 -4.558 1.00 86.12 280 ILE A O 1
ATOM 2328 N N . SER A 1 281 ? 10.991 1.781 -3.410 1.00 86.81 281 SER A N 1
ATOM 2329 C CA . SER A 1 281 ? 11.418 1.092 -2.204 1.00 86.81 281 SER A CA 1
ATOM 2330 C C . SER A 1 281 ? 10.326 0.197 -1.634 1.00 86.81 281 SER A C 1
ATOM 2332 O O . SER A 1 281 ? 9.130 0.452 -1.786 1.00 86.81 281 SER A O 1
ATOM 2334 N N . PHE A 1 282 ? 10.755 -0.917 -1.049 1.00 87.56 282 PHE A N 1
ATOM 2335 C CA . PHE A 1 282 ? 9.879 -1.955 -0.530 1.00 87.56 282 PHE A CA 1
ATOM 2336 C C . PHE A 1 282 ? 10.440 -2.538 0.751 1.00 87.56 282 PHE A C 1
ATOM 2338 O O . PHE A 1 282 ? 11.647 -2.764 0.860 1.00 87.56 282 PHE A O 1
ATOM 2345 N N . ILE A 1 283 ? 9.546 -2.883 1.669 1.00 85.12 283 ILE A N 1
ATOM 2346 C CA . ILE A 1 283 ? 9.883 -3.673 2.847 1.00 85.12 283 ILE A CA 1
ATOM 2347 C C . ILE A 1 283 ? 9.110 -4.976 2.835 1.00 85.12 283 ILE A C 1
ATOM 2349 O O . ILE A 1 283 ? 7.892 -4.989 2.685 1.00 85.12 283 ILE A O 1
ATOM 2353 N N . SER A 1 284 ? 9.838 -6.067 3.021 1.00 86.69 284 SER A N 1
ATOM 2354 C CA . SER A 1 284 ? 9.284 -7.403 3.183 1.00 86.69 284 SER A CA 1
ATOM 2355 C C . SER A 1 284 ? 8.927 -7.691 4.636 1.00 86.69 284 SER A C 1
ATOM 2357 O O . SER A 1 284 ? 9.719 -7.408 5.538 1.00 86.69 284 SER A O 1
ATOM 2359 N N . SER A 1 285 ? 7.780 -8.332 4.867 1.00 84.19 285 SER A N 1
ATOM 2360 C CA . SER A 1 285 ? 7.452 -8.914 6.176 1.00 84.19 285 SER A CA 1
ATOM 2361 C C . SER A 1 285 ? 8.070 -10.299 6.399 1.00 84.19 285 SER A C 1
ATOM 2363 O O . SER A 1 285 ? 7.865 -10.895 7.452 1.00 84.19 285 SER A O 1
ATOM 2365 N N . GLY A 1 286 ? 8.845 -10.826 5.445 1.00 81.69 286 GLY A N 1
ATOM 2366 C CA . GLY A 1 286 ? 9.365 -12.196 5.491 1.00 81.69 286 GLY A CA 1
ATOM 2367 C C . GLY A 1 286 ? 10.440 -12.476 6.548 1.00 81.69 286 GLY A C 1
ATOM 2368 O O . GLY A 1 286 ? 10.715 -13.643 6.808 1.00 81.69 286 GLY A O 1
ATOM 2369 N N . LYS A 1 287 ? 11.061 -11.458 7.164 1.00 77.44 287 LYS A N 1
ATOM 2370 C CA . LYS A 1 287 ? 12.016 -11.661 8.275 1.00 77.44 287 LYS A CA 1
ATOM 2371 C C . LYS A 1 287 ? 11.922 -10.558 9.335 1.00 77.44 287 LYS A C 1
ATOM 2373 O O . LYS A 1 287 ? 11.375 -9.487 9.079 1.00 77.44 287 LYS A O 1
ATOM 2378 N N . SER A 1 288 ? 12.547 -10.788 10.485 1.00 70.25 288 SER A N 1
ATOM 2379 C CA . SER A 1 288 ? 12.586 -9.855 11.620 1.00 70.25 288 SER A CA 1
ATOM 2380 C C . SER A 1 288 ? 13.502 -8.636 11.426 1.00 70.25 288 SER A C 1
ATOM 2382 O O . SER A 1 288 ? 13.305 -7.606 12.071 1.00 70.25 288 SER A O 1
ATOM 2384 N N . SER A 1 289 ? 14.495 -8.704 10.535 1.00 65.00 289 SER A N 1
ATOM 2385 C CA . SER A 1 289 ? 15.476 -7.635 10.302 1.00 65.00 289 SER A CA 1
ATOM 2386 C C . SER A 1 289 ? 14.969 -6.594 9.294 1.00 65.00 289 SER A C 1
ATOM 2388 O O . SER A 1 289 ? 15.138 -6.728 8.082 1.00 65.00 289 SER A O 1
ATOM 2390 N N . TRP A 1 290 ? 14.372 -5.516 9.800 1.00 56.31 290 TRP A N 1
ATOM 2391 C CA . TRP A 1 290 ? 13.807 -4.424 8.990 1.00 56.31 290 TRP A CA 1
ATOM 2392 C C . TRP A 1 290 ? 14.843 -3.503 8.326 1.00 56.31 290 TRP A C 1
ATOM 2394 O O . TRP A 1 290 ? 14.484 -2.680 7.486 1.00 56.31 290 TRP A O 1
ATOM 2404 N N . ILE A 1 291 ? 16.123 -3.632 8.683 1.00 50.75 291 ILE A N 1
ATOM 2405 C CA . ILE A 1 291 ? 17.213 -2.796 8.175 1.00 50.75 291 ILE A CA 1
ATOM 2406 C C . ILE A 1 291 ? 18.233 -3.713 7.484 1.00 50.75 291 ILE A C 1
ATOM 2408 O O . ILE A 1 291 ? 18.687 -4.697 8.059 1.00 50.75 291 ILE A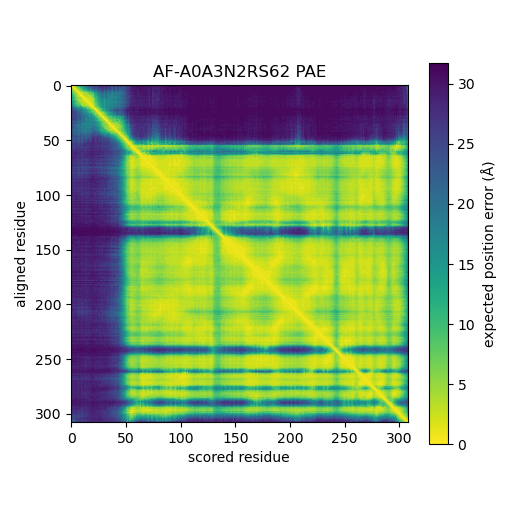 O 1
ATOM 2412 N N . ASN A 1 292 ? 18.551 -3.382 6.231 1.00 52.25 292 ASN A N 1
ATOM 2413 C CA . ASN A 1 292 ? 19.515 -4.006 5.309 1.00 52.25 292 ASN A CA 1
ATOM 2414 C C . ASN A 1 292 ? 19.147 -5.345 4.639 1.00 52.25 292 ASN A C 1
ATOM 2416 O O . ASN A 1 292 ? 19.541 -5.525 3.488 1.00 52.25 292 ASN A O 1
ATOM 2420 N N . GLU A 1 293 ? 18.380 -6.247 5.264 1.00 57.03 293 GLU A N 1
ATOM 2421 C CA . GLU A 1 293 ? 18.090 -7.569 4.654 1.00 57.03 293 GLU A CA 1
ATOM 2422 C C . GLU A 1 293 ? 16.692 -7.724 4.034 1.00 57.03 293 GLU A C 1
ATOM 2424 O O . GLU A 1 293 ? 16.515 -8.549 3.139 1.00 57.03 293 GLU A O 1
ATOM 2429 N N . ASN A 1 294 ? 15.713 -6.930 4.474 1.00 70.50 294 ASN A N 1
ATOM 2430 C CA . ASN A 1 294 ? 14.323 -6.983 3.987 1.00 70.50 294 ASN A CA 1
ATOM 2431 C C . ASN A 1 294 ? 13.879 -5.723 3.249 1.00 70.50 294 ASN A C 1
ATOM 2433 O O . ASN A 1 294 ? 12.724 -5.619 2.834 1.00 70.50 294 ASN A O 1
ATOM 2437 N N . TYR A 1 295 ? 14.780 -4.754 3.142 1.00 80.50 295 TYR A N 1
ATOM 2438 C CA . TYR A 1 295 ? 14.534 -3.487 2.490 1.00 80.50 295 TYR A CA 1
ATOM 2439 C C . TYR A 1 295 ? 15.187 -3.509 1.111 1.00 80.50 295 TYR A C 1
ATOM 2441 O O . TYR A 1 295 ? 16.380 -3.785 0.980 1.00 80.50 295 TYR A O 1
ATOM 2449 N N . CYS A 1 296 ? 14.380 -3.257 0.090 1.00 85.19 296 CYS A N 1
ATOM 2450 C CA . CYS A 1 296 ? 14.840 -3.035 -1.268 1.00 85.19 296 CYS A CA 1
ATOM 2451 C C . CYS A 1 296 ? 14.668 -1.560 -1.582 1.00 85.19 296 CYS A C 1
ATOM 2453 O O . CYS A 1 296 ? 13.561 -1.049 -1.454 1.00 85.19 296 CYS A O 1
ATOM 2455 N N . GLU A 1 297 ? 15.730 -0.907 -2.035 1.00 87.25 297 GLU A N 1
ATOM 2456 C CA . GLU A 1 297 ? 15.673 0.446 -2.572 1.00 87.25 297 GLU A CA 1
ATOM 2457 C C . GLU A 1 297 ? 16.435 0.494 -3.889 1.00 87.25 297 GLU A C 1
ATOM 2459 O O . GLU A 1 297 ? 17.623 0.151 -3.963 1.00 87.25 297 GLU A O 1
ATOM 2464 N N . ILE A 1 298 ? 15.734 0.905 -4.939 1.00 87.19 298 ILE A N 1
ATOM 2465 C CA . ILE A 1 298 ? 16.276 1.061 -6.280 1.00 87.19 298 ILE A CA 1
ATOM 2466 C C . ILE A 1 298 ? 16.058 2.511 -6.687 1.00 87.19 298 ILE A C 1
ATOM 2468 O O . ILE A 1 298 ? 14.920 2.953 -6.785 1.00 87.19 298 ILE A O 1
ATOM 2472 N N . ASN A 1 299 ? 17.137 3.232 -6.988 1.00 86.75 299 ASN A N 1
ATOM 2473 C CA . ASN A 1 299 ? 17.023 4.594 -7.506 1.00 86.75 299 ASN A CA 1
ATOM 2474 C C . ASN A 1 299 ? 17.688 4.715 -8.869 1.00 86.75 299 ASN A C 1
ATOM 2476 O O . ASN A 1 299 ? 18.574 3.937 -9.254 1.00 86.75 299 ASN A O 1
ATOM 2480 N N . TRP A 1 300 ? 17.246 5.728 -9.599 1.00 83.69 300 TRP A N 1
ATOM 2481 C CA . TRP A 1 300 ? 17.896 6.155 -10.818 1.00 83.69 300 TRP A CA 1
ATOM 2482 C C . TRP A 1 300 ? 19.201 6.892 -10.496 1.00 83.69 300 TRP A C 1
ATOM 2484 O O . TRP A 1 300 ? 19.225 7.806 -9.675 1.00 83.69 300 TRP A O 1
ATOM 2494 N N . ASN A 1 301 ? 20.298 6.518 -11.155 1.00 80.06 301 ASN A N 1
ATOM 2495 C CA . ASN A 1 301 ? 21.604 7.138 -10.955 1.00 80.06 301 ASN A CA 1
ATOM 2496 C C . ASN A 1 301 ? 22.079 7.878 -12.213 1.00 80.06 301 ASN A C 1
ATOM 2498 O O . ASN A 1 301 ? 22.765 7.310 -13.065 1.00 80.06 301 ASN A O 1
ATOM 2502 N N . ASP A 1 302 ? 21.793 9.180 -12.299 1.00 69.75 302 ASP A N 1
ATOM 2503 C CA . ASP A 1 302 ? 22.210 10.011 -13.438 1.00 69.75 302 ASP A CA 1
ATOM 2504 C C . ASP A 1 302 ? 23.742 10.060 -13.628 1.00 69.75 302 ASP A C 1
ATOM 2506 O O . ASP A 1 302 ? 24.223 10.248 -14.745 1.00 69.75 302 ASP A O 1
ATOM 2510 N N . ARG A 1 303 ? 24.546 9.805 -12.581 1.00 57.66 303 ARG A N 1
ATOM 2511 C CA . ARG A 1 303 ? 26.021 9.826 -12.678 1.00 57.66 303 ARG A CA 1
ATOM 2512 C C . ARG A 1 303 ? 26.600 8.652 -13.469 1.00 57.66 303 ARG A C 1
ATOM 2514 O O . ARG A 1 303 ? 27.745 8.733 -13.906 1.00 57.66 303 ARG A O 1
ATOM 2521 N N . LEU A 1 304 ? 25.841 7.573 -13.674 1.00 56.00 304 LEU A N 1
ATOM 2522 C CA . LEU A 1 304 ? 26.263 6.464 -14.538 1.00 56.00 304 LEU A CA 1
ATOM 2523 C C . LEU A 1 304 ? 26.124 6.786 -16.033 1.00 56.00 304 LEU A C 1
ATOM 2525 O O . LEU A 1 304 ? 26.740 6.106 -16.849 1.00 56.00 304 LEU A O 1
ATOM 2529 N N . ASN A 1 305 ? 25.386 7.841 -16.392 1.00 49.38 305 ASN A N 1
ATOM 2530 C CA . ASN A 1 305 ? 25.269 8.299 -17.778 1.00 49.38 305 ASN A CA 1
ATOM 2531 C C . ASN A 1 305 ? 26.393 9.264 -18.197 1.00 49.38 305 ASN A C 1
ATOM 2533 O O . ASN A 1 305 ? 26.571 9.478 -19.391 1.00 49.38 305 ASN A O 1
ATOM 2537 N N . HIS A 1 306 ? 27.158 9.814 -17.245 1.00 39.59 306 HIS A N 1
ATOM 2538 C CA . HIS A 1 306 ? 28.168 10.857 -17.486 1.00 39.59 306 HIS A CA 1
ATOM 2539 C C . HIS A 1 306 ? 29.626 10.406 -17.309 1.00 39.59 306 HIS A C 1
ATOM 2541 O O . HIS A 1 306 ? 30.526 11.238 -17.376 1.00 39.59 306 HIS A O 1
ATOM 2547 N N . LYS A 1 307 ? 29.889 9.114 -17.073 1.00 36.25 307 LYS A N 1
ATOM 2548 C CA . LYS A 1 307 ? 31.258 8.584 -17.150 1.00 36.25 307 LYS A CA 1
ATOM 2549 C C . LYS A 1 307 ? 31.592 8.253 -18.606 1.00 36.25 307 LYS A C 1
ATOM 2551 O O . LYS A 1 307 ? 31.317 7.140 -19.059 1.00 36.25 307 LYS A O 1
ATOM 2556 N N . GLU A 1 308 ? 32.154 9.238 -19.299 1.00 34.84 308 GLU A N 1
ATOM 2557 C CA . GLU A 1 308 ? 32.970 9.103 -20.515 1.00 34.84 308 GLU A CA 1
ATOM 2558 C C . GLU A 1 308 ? 34.338 9.738 -20.267 1.00 34.84 308 GLU A C 1
ATOM 2560 O O . GLU A 1 308 ? 34.377 10.800 -19.604 1.00 34.84 308 GLU A O 1
#

Sequence (308 aa):
YNNAGNYKEYIFVICWYFLSGEFMEYFSFKKKLSVSFIAMLLTASSVQAARKPPPWVQFTGKGYQFCDALLKELKRFDFSQVAPNSRDACSRELIIPHFKQLKEPQWQMMDKELHRPLLRRLFTPEPFYQLGERKNEHSQEEEEEVEKRINSFIAGGGYLRMWKMPLPEWLEEEALRYKLPVTPLNFVQVAGPQNENHKKFIYSQCRGIPLRISEIWTGALYLVNDSLDGPEPRATVYMGQKHGNEMLTWFSRIIRSMVDKGGKLYLYRDIPHFSDSFGISFISSGKSSWINENYCEINWNDRLNHKE

Radius of gyration: 28.79 Å; Cα contacts (8 Å, |Δi|>4): 412; chains: 1; bounding box: 70×50×89 Å

Solvent-accessible surface area (backbone atoms only — not comparable to full-atom values): 17845 Å² total; per-residue (Å²): 139,88,86,76,75,67,68,66,59,59,53,49,54,55,51,48,70,71,66,67,80,82,77,83,88,88,70,93,65,69,56,68,58,50,54,53,51,51,52,52,52,52,66,72,54,67,68,69,75,78,68,74,66,51,48,69,40,73,81,40,16,86,88,27,68,65,43,53,53,50,51,56,56,61,48,72,49,58,57,88,58,26,39,87,95,33,55,49,58,37,39,62,49,29,47,55,77,65,34,84,67,48,38,72,67,83,65,44,78,48,63,55,76,84,37,40,66,29,50,48,54,72,61,39,91,62,67,74,82,64,87,70,83,71,81,87,66,74,50,72,65,58,53,49,51,38,49,52,51,49,50,50,40,49,73,62,57,33,40,38,32,33,36,77,42,73,61,45,69,69,56,36,55,46,23,53,77,72,72,43,81,70,64,58,48,38,37,36,32,46,32,28,62,42,55,66,68,58,53,54,49,50,57,69,35,31,34,72,52,98,59,66,65,63,68,61,36,69,42,60,42,40,60,30,30,97,85,52,63,49,54,29,66,68,54,74,38,67,76,50,73,59,94,87,40,80,36,59,30,71,58,12,50,53,60,43,48,52,34,77,39,13,46,48,64,31,22,48,88,85,34,50,31,24,25,35,84,64,67,51,30,34,39,41,60,80,58,86,52,77,70,66,68,31,28,28,33,44,48,80,40,74,71,70,78,65,77,124